Protein AF-X6MHU4-F1 (afdb_monomer)

Solvent-accessible surface area (backbone atoms only — not comparable to full-atom values): 17601 Å² total; per-residue (Å²): 136,90,80,85,88,80,90,79,91,76,90,78,82,86,78,85,75,77,80,82,76,76,73,85,71,79,72,79,49,71,67,59,54,54,46,48,32,40,42,33,63,70,51,32,53,54,47,48,58,49,27,54,75,69,74,47,41,54,48,58,54,48,47,54,47,46,52,54,42,46,53,52,51,51,51,61,55,47,81,73,45,89,81,82,80,74,89,67,70,82,78,68,81,48,64,26,92,82,63,82,78,44,71,66,70,67,35,86,89,51,56,75,65,57,34,52,45,52,50,36,54,42,34,54,34,89,87,27,97,43,48,57,94,62,56,69,69,61,42,51,56,50,53,55,50,42,53,36,59,77,67,65,45,86,86,70,50,70,67,62,53,46,58,50,45,54,56,50,50,54,44,40,49,54,56,52,50,56,54,42,61,58,46,67,74,33,77,92,55,44,70,74,63,50,61,56,47,58,51,50,54,54,48,51,55,50,50,54,50,50,51,50,54,50,52,50,51,53,54,50,51,53,53,50,51,54,54,51,62,67,65,65,63,68,90,67,79,82,64,98,80,70,83,68,69,68,62,59,65,52,52,57,54,51,52,54,52,51,52,58,51,51,54,51,54,51,52,50,54,51,52,54,52,51,54,55,51,53,60,54,63,76,62,63,76,78,79,79,82,127

Organism: Reticulomyxa filosa (NCBI:txid46433)

Secondary structure (DSSP, 8-state):
-----------------------------HHHHHHHHHH-HHHHHHHHHHHHHTT-HHHHHHHHHHHHHHHHHHHHHHTT-S-TT-S--SS-----TTPPPPTTTT-TTS-HHHHHHHHIIIIISTT-TT-----HHHHHHHHHHHHHHHTT-TT--HHHHHHHHHHHHHHHHHHHHHHHHHHHTSGGG-THHHHHHHHHHHHHHHHHHHHHHHHHHHHHHHHHHHHHHHHTS------TT-TTHHHHHHHHHHHHHHHHHHHHHHHHHHHHHHHHHHHHHTT-------

Structure (mmCIF, N/CA/C/O backbone):
data_AF-X6MHU4-F1
#
_entry.id   AF-X6MHU4-F1
#
loop_
_atom_site.group_PDB
_atom_site.id
_atom_site.type_symbol
_atom_site.label_atom_id
_atom_site.label_alt_id
_atom_site.label_comp_id
_atom_site.label_asym_id
_atom_site.label_entity_id
_atom_site.label_seq_id
_atom_site.pdbx_PDB_ins_code
_atom_site.Cartn_x
_atom_site.Cartn_y
_atom_site.Cartn_z
_atom_site.occupancy
_atom_site.B_iso_or_equiv
_atom_site.auth_seq_id
_atom_site.auth_comp_id
_atom_site.auth_asym_id
_atom_site.auth_atom_id
_atom_site.pdbx_PDB_model_num
ATOM 1 N N . ASN A 1 1 ? -20.056 72.591 15.897 1.00 45.72 1 ASN A N 1
ATOM 2 C CA . ASN A 1 1 ? -21.345 71.869 15.864 1.00 45.72 1 ASN A CA 1
ATOM 3 C C . ASN A 1 1 ? -21.072 70.414 16.191 1.00 45.72 1 ASN A C 1
ATOM 5 O O . ASN A 1 1 ? -20.709 69.671 15.298 1.00 45.72 1 ASN A O 1
ATOM 9 N N . SER A 1 2 ? -20.920 70.023 17.456 1.00 48.97 2 SER A N 1
ATOM 10 C CA . SER A 1 2 ? -21.909 70.049 18.554 1.00 48.97 2 SER A CA 1
ATOM 11 C C . SER A 1 2 ? -23.080 69.099 18.301 1.00 48.97 2 SER A C 1
ATOM 13 O O . SER A 1 2 ? -24.004 69.476 17.591 1.00 48.97 2 SER A O 1
ATOM 15 N N . ASN A 1 3 ? -22.996 67.890 18.868 1.00 47.97 3 ASN A N 1
ATOM 16 C CA . ASN A 1 3 ? -24.040 67.149 19.608 1.00 47.97 3 ASN A CA 1
ATOM 17 C C . ASN A 1 3 ? -23.553 65.694 19.751 1.00 47.97 3 ASN A C 1
ATOM 19 O O . ASN A 1 3 ? -23.357 65.037 18.738 1.00 47.97 3 ASN A O 1
ATOM 23 N N . LYS A 1 4 ? -23.091 65.189 20.906 1.00 59.91 4 LYS A N 1
ATOM 24 C CA . LYS A 1 4 ? -23.738 64.975 22.224 1.00 59.91 4 LYS A CA 1
ATOM 25 C C . LYS A 1 4 ? -25.035 64.156 22.160 1.00 59.91 4 LYS A C 1
ATOM 27 O O . LYS A 1 4 ? -25.918 64.507 21.385 1.00 59.91 4 LYS A O 1
ATOM 32 N N . ASN A 1 5 ? -25.097 63.182 23.084 1.00 49.22 5 ASN A N 1
ATOM 33 C CA . ASN A 1 5 ? -26.242 62.406 23.594 1.00 49.22 5 ASN A CA 1
ATOM 34 C C . ASN A 1 5 ? -26.539 61.074 22.866 1.00 49.22 5 ASN A C 1
ATOM 36 O O . ASN A 1 5 ? -26.517 61.026 21.647 1.00 49.22 5 ASN A O 1
ATOM 40 N N . ASP A 1 6 ? -26.836 59.943 23.516 1.00 58.22 6 ASP A N 1
ATOM 41 C CA . ASP A 1 6 ? -27.079 59.651 24.933 1.00 58.22 6 ASP A CA 1
ATOM 42 C C . ASP A 1 6 ? -26.912 58.148 25.225 1.00 58.22 6 ASP A C 1
ATOM 44 O O . ASP A 1 6 ? -27.162 57.283 24.384 1.00 58.22 6 ASP A O 1
ATOM 48 N N . ASP A 1 7 ? -26.537 57.893 26.476 1.00 62.47 7 ASP A N 1
ATOM 49 C CA . ASP A 1 7 ? -26.639 56.655 27.243 1.00 62.47 7 ASP A CA 1
ATOM 50 C C . ASP A 1 7 ? -27.951 55.877 27.049 1.00 62.47 7 ASP A C 1
ATOM 52 O O . ASP A 1 7 ? -29.036 56.461 27.080 1.00 62.47 7 ASP A O 1
ATOM 56 N N . LYS A 1 8 ? -27.856 54.535 27.025 1.00 59.06 8 LYS A N 1
ATOM 57 C CA . LYS A 1 8 ? -28.840 53.624 27.652 1.00 59.06 8 LYS A CA 1
ATOM 58 C C . LYS A 1 8 ? -28.325 52.183 27.768 1.00 59.06 8 LYS A C 1
ATOM 60 O O . LYS A 1 8 ? -28.637 51.288 26.990 1.00 59.06 8 LYS A O 1
ATOM 65 N N . ASN A 1 9 ? -27.525 51.995 28.811 1.00 56.47 9 ASN A N 1
ATOM 66 C CA . ASN A 1 9 ? -27.622 50.944 29.826 1.00 56.47 9 ASN A CA 1
ATOM 67 C C . ASN A 1 9 ? -28.717 49.864 29.591 1.00 56.47 9 ASN A C 1
ATOM 69 O O . ASN A 1 9 ? -29.899 50.102 29.853 1.00 56.47 9 ASN A O 1
ATOM 73 N N . LYS A 1 10 ? -28.326 48.651 29.167 1.00 57.31 10 LYS A N 1
ATOM 74 C CA . LYS A 1 10 ? -29.185 47.454 29.217 1.00 57.31 10 LYS A CA 1
ATOM 75 C C . LYS A 1 10 ? -28.445 46.301 29.901 1.00 57.31 10 LYS A C 1
ATOM 77 O O . LYS A 1 10 ? -27.574 45.649 29.334 1.00 57.31 10 LYS A O 1
ATOM 82 N N . LYS A 1 11 ? -28.830 46.117 31.161 1.00 57.75 11 LYS A N 1
ATOM 83 C CA . LYS A 1 11 ? -28.505 45.051 32.114 1.00 57.75 11 LYS A CA 1
ATOM 84 C C . LYS A 1 11 ? -28.582 43.669 31.435 1.00 57.75 11 LYS A C 1
ATOM 86 O O . LYS A 1 11 ? -29.673 43.221 31.096 1.00 57.75 11 LYS A O 1
ATOM 91 N N . LYS A 1 12 ? -27.432 43.021 31.216 1.00 56.31 12 LYS A N 1
ATOM 92 C CA . LYS A 1 12 ? -27.327 41.612 30.800 1.00 56.31 12 LYS A CA 1
ATOM 93 C C . LYS A 1 12 ? -27.208 40.764 32.066 1.00 56.31 12 LYS A C 1
ATOM 95 O O . LYS A 1 12 ? -26.226 40.882 32.793 1.00 56.31 12 LYS A O 1
ATOM 100 N N . SER A 1 13 ? -28.252 40.000 32.358 1.00 56.06 13 SER A N 1
ATOM 101 C CA . SER A 1 13 ? -28.288 39.002 33.421 1.00 56.06 13 SER A CA 1
ATOM 102 C C . SER A 1 13 ? -27.311 37.870 33.108 1.00 56.06 13 SER A C 1
ATOM 104 O O . SER A 1 13 ? -27.284 37.342 31.998 1.00 56.06 13 SER A O 1
ATOM 106 N N . ASN A 1 14 ? -26.485 37.568 34.106 1.00 53.50 14 ASN A N 1
ATOM 107 C CA . ASN A 1 14 ? -25.689 36.359 34.218 1.00 53.50 14 ASN A CA 1
ATOM 108 C C . ASN A 1 14 ? -26.632 35.195 34.524 1.00 53.50 14 ASN A C 1
ATOM 110 O O . ASN A 1 14 ? -27.074 35.099 35.660 1.00 53.50 14 ASN A O 1
ATOM 114 N N . ASP A 1 15 ? -26.863 34.325 33.549 1.00 53.12 15 ASP A N 1
ATOM 115 C CA . ASP A 1 15 ? -27.145 32.909 33.785 1.00 53.12 15 ASP A CA 1
ATOM 116 C C . ASP A 1 15 ? -26.094 32.150 32.972 1.00 53.12 15 ASP A C 1
ATOM 118 O O . ASP A 1 15 ? -26.242 31.884 31.780 1.00 53.12 15 ASP A O 1
ATOM 122 N N . LYS A 1 16 ? -24.927 31.966 33.600 1.00 51.09 16 LYS A N 1
ATOM 123 C CA . LYS A 1 16 ? -23.883 31.045 33.143 1.00 51.09 16 LYS A CA 1
ATOM 124 C C . LYS A 1 16 ? -24.256 29.689 33.720 1.00 51.09 16 LYS A C 1
ATOM 126 O O . LYS A 1 16 ? -23.749 29.310 34.772 1.00 51.09 16 LYS A O 1
ATOM 131 N N . ASP A 1 17 ? -25.216 29.061 33.060 1.00 55.88 17 ASP A N 1
ATOM 132 C CA . ASP A 1 17 ? -25.655 27.714 33.371 1.00 55.88 17 ASP A CA 1
ATOM 133 C C . ASP A 1 17 ? -24.594 26.722 32.877 1.00 55.88 17 ASP A C 1
ATOM 135 O O . ASP A 1 17 ? -24.153 26.766 31.728 1.00 55.88 17 ASP A O 1
ATOM 139 N N . GLU A 1 18 ? -24.102 25.960 33.846 1.00 53.41 18 GLU A N 1
ATOM 140 C CA . GLU A 1 18 ? -23.565 24.601 33.797 1.00 53.41 18 GLU A CA 1
ATOM 141 C C . GLU A 1 18 ? -22.967 24.098 32.471 1.00 53.41 18 GLU A C 1
ATOM 143 O O . GLU A 1 18 ? -23.633 23.558 31.596 1.00 53.41 18 GLU A O 1
ATOM 148 N N . SER A 1 19 ? -21.637 24.223 32.406 1.00 56.28 19 SER A N 1
ATOM 149 C CA . SER A 1 19 ? -20.694 23.171 31.993 1.00 56.28 19 SER A CA 1
ATOM 150 C C . SER A 1 19 ? -21.227 22.094 31.038 1.00 56.28 19 SER A C 1
ATOM 152 O O . SER A 1 19 ? -21.437 20.945 31.430 1.00 56.28 19 SER A O 1
ATOM 154 N N . GLU A 1 20 ? -21.300 22.440 29.755 1.00 54.66 20 GLU A N 1
ATOM 155 C CA . GLU A 1 20 ? -21.073 21.482 28.675 1.00 54.66 20 GLU A CA 1
ATOM 156 C C . GLU A 1 20 ? -19.631 20.965 28.809 1.00 54.66 20 GLU A C 1
ATOM 158 O O . GLU A 1 20 ? -18.680 21.520 28.259 1.00 54.66 20 GLU A O 1
ATOM 163 N N . GLU A 1 21 ? -19.443 19.910 29.606 1.00 58.44 21 GLU A N 1
ATOM 164 C CA . GLU A 1 21 ? -18.309 19.008 29.433 1.00 58.44 21 GLU A CA 1
ATOM 165 C C . GLU A 1 21 ? -18.484 18.331 28.068 1.00 58.44 21 GLU A C 1
ATOM 167 O O . GLU A 1 21 ? -18.992 17.211 27.964 1.00 58.44 21 GLU A O 1
ATOM 172 N N . GLU A 1 22 ? -18.094 19.041 27.006 1.00 57.19 22 GLU A N 1
ATOM 173 C CA . GLU A 1 22 ? -17.808 18.468 25.696 1.00 57.19 22 GLU A CA 1
ATOM 174 C C . GLU A 1 22 ? -16.737 17.397 25.911 1.00 57.19 22 GLU A C 1
ATOM 176 O O . GLU A 1 22 ? -15.533 17.644 25.969 1.00 57.19 22 GLU A O 1
ATOM 181 N N . ARG A 1 23 ? -17.200 16.167 26.139 1.00 58.91 23 ARG A N 1
ATOM 182 C CA . ARG A 1 23 ? -16.348 14.991 26.130 1.00 58.91 23 ARG A CA 1
ATOM 183 C C . ARG A 1 23 ? -15.779 14.909 24.727 1.00 58.91 23 ARG A C 1
ATOM 185 O O . ARG A 1 23 ? -16.511 14.580 23.795 1.00 58.91 23 ARG A O 1
ATOM 192 N N . ASP A 1 24 ? -14.480 15.155 24.613 1.00 55.91 24 ASP A N 1
ATOM 193 C CA . ASP A 1 24 ? -13.670 14.807 23.451 1.00 55.91 24 ASP A CA 1
ATOM 194 C C . ASP A 1 24 ? -13.733 13.284 23.235 1.00 55.91 24 ASP A C 1
ATOM 196 O O . ASP A 1 24 ? -12.843 12.518 23.618 1.00 55.91 24 ASP A O 1
ATOM 200 N N . ASN A 1 25 ? -14.843 12.815 22.668 1.00 63.50 25 ASN A N 1
ATOM 201 C CA . ASN A 1 25 ? -14.957 11.507 22.057 1.00 63.50 25 ASN A CA 1
ATOM 202 C C . ASN A 1 25 ? -14.216 11.613 20.731 1.00 63.50 25 ASN A C 1
ATOM 204 O O . ASN A 1 25 ? -14.799 11.921 19.690 1.00 63.50 25 ASN A O 1
ATOM 208 N N . GLU A 1 26 ? -12.902 11.410 20.807 1.00 73.50 26 GLU A N 1
ATOM 209 C CA . GLU A 1 26 ? -12.017 11.327 19.655 1.00 73.50 26 GLU A CA 1
ATOM 210 C C . GLU A 1 26 ? -12.577 10.265 18.700 1.00 73.50 26 GLU A C 1
ATOM 212 O O . GLU A 1 26 ? -12.499 9.055 18.930 1.00 73.50 26 GLU A O 1
ATOM 217 N N . THR A 1 27 ? -13.271 10.737 17.667 1.00 79.25 27 THR A N 1
ATOM 218 C CA . THR A 1 27 ? -13.942 9.876 16.703 1.00 79.25 27 THR A CA 1
ATOM 219 C C . THR A 1 27 ? -12.856 9.261 15.835 1.00 79.25 27 THR A C 1
ATOM 221 O O . THR A 1 27 ? -12.151 9.982 15.130 1.00 79.25 27 THR A O 1
ATOM 224 N N . ILE A 1 28 ? -12.695 7.936 15.914 1.00 82.06 28 ILE A N 1
ATOM 225 C CA . ILE A 1 28 ? -11.721 7.187 15.108 1.00 82.06 28 ILE A CA 1
ATOM 226 C C . ILE A 1 28 ? -11.935 7.550 13.638 1.00 82.06 28 ILE A C 1
ATOM 228 O O . ILE A 1 28 ? -13.059 7.453 13.132 1.00 82.06 28 ILE A O 1
ATOM 232 N N . SER A 1 29 ? -10.870 7.973 12.954 1.00 90.62 29 SER A N 1
ATOM 233 C CA . SER A 1 29 ? -10.985 8.369 11.555 1.00 90.62 29 SER A CA 1
ATOM 234 C C . SER A 1 29 ? -11.404 7.168 10.704 1.00 90.62 29 SER A C 1
ATOM 236 O O . SER A 1 29 ? -10.993 6.034 10.959 1.00 90.62 29 SER A O 1
ATOM 238 N N . GLY A 1 30 ? -12.195 7.394 9.652 1.00 90.31 30 GLY A N 1
ATOM 239 C CA . GLY A 1 30 ? -12.589 6.309 8.744 1.00 90.31 30 GLY A CA 1
ATOM 240 C C . GLY A 1 30 ? -11.386 5.581 8.127 1.00 90.31 30 GLY A C 1
ATOM 241 O O . GLY A 1 30 ? -11.467 4.394 7.836 1.00 90.31 30 GLY A O 1
ATOM 242 N N . VAL A 1 31 ? -10.243 6.265 7.982 1.00 91.19 31 VAL A N 1
ATOM 243 C CA . VAL A 1 31 ? -8.987 5.668 7.501 1.00 91.19 31 VAL A CA 1
ATOM 244 C C . VAL A 1 31 ? -8.425 4.667 8.506 1.00 91.19 31 VAL A C 1
ATOM 246 O O . VAL A 1 31 ? -8.017 3.579 8.107 1.00 91.19 31 VAL A O 1
ATOM 249 N N . ASP A 1 32 ? -8.426 5.005 9.795 1.00 89.94 32 ASP A N 1
ATOM 250 C CA . ASP A 1 32 ? -7.957 4.096 10.845 1.00 89.94 32 ASP A CA 1
ATOM 251 C C . ASP A 1 32 ? -8.867 2.877 10.945 1.00 89.94 32 ASP A C 1
ATOM 253 O O . ASP A 1 32 ? -8.387 1.750 11.071 1.00 89.94 32 ASP A O 1
ATOM 257 N N . LYS A 1 33 ? -10.181 3.092 10.802 1.00 91.38 33 LYS A N 1
ATOM 258 C CA . LYS A 1 33 ? -11.144 1.997 10.739 1.00 91.38 33 LYS A CA 1
ATOM 259 C C . LYS A 1 33 ? -10.878 1.053 9.568 1.00 91.38 33 LYS A C 1
ATOM 261 O O . LYS A 1 33 ? -10.799 -0.155 9.760 1.00 91.38 33 LYS A O 1
ATOM 266 N N . PHE A 1 34 ? -10.698 1.606 8.371 1.00 94.50 34 PHE A N 1
ATOM 267 C CA . PHE A 1 34 ? -10.398 0.821 7.179 1.00 94.50 34 PHE A CA 1
ATOM 268 C C . PHE A 1 34 ? -9.108 0.012 7.347 1.00 94.50 34 PHE A C 1
ATOM 270 O O . PHE A 1 34 ? -9.083 -1.183 7.076 1.00 94.50 34 PHE A O 1
ATOM 277 N N . ASN A 1 35 ? -8.045 0.640 7.857 1.00 93.00 35 ASN A N 1
ATOM 278 C CA . ASN A 1 35 ? -6.783 -0.048 8.115 1.00 93.00 35 ASN A CA 1
ATOM 279 C C . ASN A 1 35 ? -6.933 -1.177 9.134 1.00 93.00 35 ASN A C 1
ATOM 281 O O . ASN A 1 35 ? -6.293 -2.212 8.976 1.00 93.00 35 ASN A O 1
ATOM 285 N N . PHE A 1 36 ? -7.773 -1.002 10.154 1.00 91.00 36 PHE A N 1
ATOM 286 C CA . PHE A 1 36 ? -8.047 -2.072 11.100 1.00 91.00 36 PHE A CA 1
ATOM 287 C C . PHE A 1 36 ? -8.685 -3.285 10.414 1.00 91.00 36 PHE A C 1
ATOM 289 O O . PHE A 1 36 ? -8.239 -4.411 10.628 1.00 91.00 36 PHE A O 1
ATOM 296 N N . VAL A 1 37 ? -9.670 -3.055 9.541 1.00 93.62 37 VAL A N 1
ATOM 297 C CA . VAL A 1 37 ? -10.305 -4.133 8.769 1.00 93.62 37 VAL A CA 1
ATOM 298 C C . VAL A 1 37 ? -9.285 -4.913 7.953 1.00 93.62 37 VAL A C 1
ATOM 300 O O . VAL A 1 37 ? -9.368 -6.131 7.896 1.00 93.62 37 VAL A O 1
ATOM 303 N N . LEU A 1 38 ? -8.286 -4.248 7.367 1.00 95.62 38 LEU A N 1
ATOM 304 C CA . LEU A 1 38 ? -7.231 -4.937 6.618 1.00 95.62 38 LEU A CA 1
ATOM 305 C C . LEU A 1 38 ? -6.313 -5.798 7.510 1.00 95.62 38 LEU A C 1
ATOM 307 O O . LEU A 1 38 ? -5.770 -6.798 7.038 1.00 95.62 38 LEU A O 1
ATOM 311 N N . GLN A 1 39 ? -6.137 -5.431 8.782 1.00 94.25 39 GLN A N 1
ATOM 312 C CA . GLN A 1 39 ? -5.244 -6.109 9.735 1.00 94.25 39 GLN A CA 1
ATOM 313 C C . GLN A 1 39 ? -5.885 -7.303 10.450 1.00 94.25 39 GLN A C 1
ATOM 315 O O . GLN A 1 39 ? -5.165 -8.145 10.992 1.00 94.25 39 GLN A O 1
ATOM 320 N N . SER A 1 40 ? -7.214 -7.379 10.469 1.00 92.88 40 SER A N 1
ATOM 321 C CA . SER A 1 40 ? -7.978 -8.467 11.077 1.00 92.88 40 SER A CA 1
ATOM 322 C C . SER A 1 40 ? -8.418 -9.454 10.001 1.00 92.88 40 SER A C 1
ATOM 324 O O . SER A 1 40 ? -9.104 -9.073 9.060 1.00 92.88 40 SER A O 1
ATOM 326 N N . GLN A 1 41 ? -8.033 -10.727 10.125 1.00 93.69 41 GLN A N 1
ATOM 327 C CA . GLN A 1 41 ? -8.413 -11.745 9.141 1.00 93.69 41 GLN A CA 1
ATOM 328 C C . GLN A 1 41 ? -9.940 -11.884 9.036 1.00 93.69 41 GLN A C 1
ATOM 330 O O . GLN A 1 41 ? -10.476 -11.896 7.933 1.00 93.69 41 GLN A O 1
ATOM 335 N N . GLU A 1 42 ? -10.633 -11.949 10.175 1.00 91.88 42 GLU A N 1
ATOM 336 C CA . GLU A 1 42 ? -12.090 -12.105 10.223 1.00 91.88 42 GLU A CA 1
ATOM 337 C C . GLU A 1 42 ? -12.798 -10.903 9.582 1.00 91.88 42 GLU A C 1
ATOM 339 O O . GLU A 1 42 ? -13.619 -11.074 8.681 1.00 91.88 42 GLU A O 1
ATOM 344 N N . ASP A 1 43 ? -12.428 -9.677 9.968 1.00 92.31 43 ASP A N 1
ATOM 345 C CA . ASP A 1 43 ? -13.064 -8.474 9.419 1.00 92.31 43 ASP A CA 1
ATOM 346 C C . ASP A 1 43 ? -12.729 -8.284 7.936 1.00 92.31 43 ASP A C 1
ATOM 348 O O . ASP A 1 43 ? -13.587 -7.866 7.154 1.00 92.31 43 ASP A O 1
ATOM 352 N N . PHE A 1 44 ? -11.507 -8.632 7.525 1.00 95.31 44 PHE A N 1
ATOM 353 C CA . PHE A 1 44 ? -11.116 -8.617 6.123 1.00 95.31 44 PHE A CA 1
ATOM 354 C C . PHE A 1 44 ? -11.940 -9.610 5.295 1.00 95.31 44 PHE A C 1
ATOM 356 O O . PHE A 1 44 ? -12.409 -9.254 4.217 1.00 95.31 44 PHE A O 1
ATOM 363 N N . GLU A 1 45 ? -12.173 -10.831 5.784 1.00 93.88 45 GLU A N 1
ATOM 364 C CA . GLU A 1 45 ? -13.001 -11.839 5.105 1.00 93.88 45 GLU A CA 1
ATOM 365 C C . GLU A 1 45 ? -14.470 -11.394 4.985 1.00 93.88 45 GLU A C 1
ATOM 367 O O . GLU A 1 45 ? -15.106 -11.563 3.932 1.00 93.88 45 GLU A O 1
ATOM 372 N N . VAL A 1 46 ? -15.007 -10.750 6.026 1.00 93.44 46 VAL A N 1
ATOM 373 C CA . VAL A 1 46 ? -16.347 -10.146 5.994 1.00 93.44 46 VAL A CA 1
ATOM 374 C C . VAL A 1 46 ? -16.399 -8.991 4.986 1.00 93.44 46 VAL A C 1
ATOM 376 O O . VAL A 1 46 ? -17.356 -8.892 4.208 1.00 93.44 46 VAL A O 1
ATOM 379 N N . PHE A 1 47 ? -15.360 -8.153 4.930 1.00 95.94 47 PHE A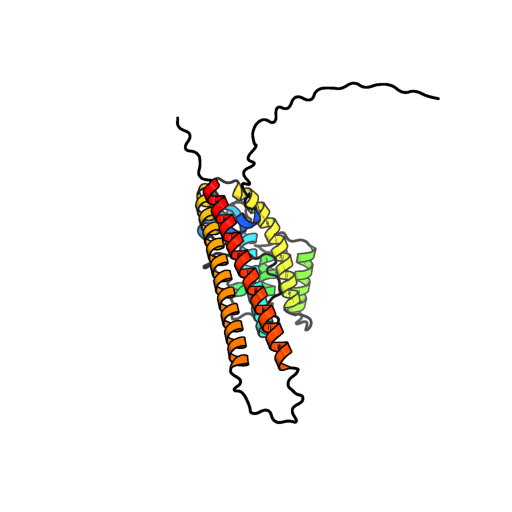 N 1
ATOM 380 C CA . PHE A 1 47 ? -15.251 -7.075 3.947 1.00 95.94 47 PHE A CA 1
ATOM 381 C C . PHE A 1 47 ? -15.112 -7.611 2.515 1.00 95.94 47 PHE A C 1
ATOM 383 O O . PHE A 1 47 ? -15.806 -7.140 1.617 1.00 95.94 47 PHE A O 1
ATOM 390 N N . MET A 1 48 ? -14.326 -8.662 2.287 1.00 97.00 48 MET A N 1
ATOM 391 C CA . MET A 1 48 ? -14.237 -9.342 0.989 1.00 97.00 48 MET A CA 1
ATOM 392 C C . MET A 1 48 ? -15.593 -9.904 0.548 1.00 97.00 48 MET A C 1
ATOM 394 O O . MET A 1 48 ? -15.982 -9.743 -0.609 1.00 97.00 48 MET A O 1
ATOM 398 N N . SER A 1 49 ? -16.362 -10.482 1.474 1.00 95.06 49 SER A N 1
ATOM 399 C CA . SER A 1 49 ? -17.734 -10.946 1.215 1.00 95.06 49 SER A CA 1
ATOM 400 C C . SER A 1 49 ? -18.694 -9.792 0.891 1.00 95.06 49 SER A C 1
ATOM 402 O O . SER A 1 49 ? -19.685 -9.962 0.177 1.00 95.06 49 SER A O 1
ATOM 404 N N . HIS A 1 50 ? -18.441 -8.595 1.424 1.00 95.69 50 HIS A N 1
ATOM 405 C CA . HIS A 1 50 ? -19.149 -7.379 1.031 1.00 95.69 50 HIS A CA 1
ATOM 406 C C . HIS A 1 50 ? -18.770 -6.941 -0.390 1.00 95.69 50 HIS A C 1
ATOM 408 O O . HIS A 1 50 ? -19.664 -6.809 -1.223 1.00 95.69 50 HIS A O 1
ATOM 414 N N . LEU A 1 51 ? -17.478 -6.832 -0.703 1.00 96.88 51 LEU A N 1
ATOM 415 C CA . LEU A 1 51 ? -17.000 -6.469 -2.043 1.00 96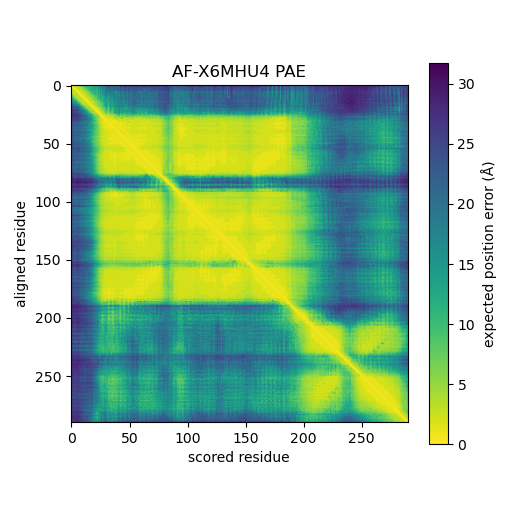.88 51 LEU A CA 1
ATOM 416 C C . LEU A 1 51 ? -17.469 -7.452 -3.123 1.00 96.88 51 LEU A C 1
ATOM 418 O O . LEU A 1 51 ? -17.818 -7.045 -4.225 1.00 96.88 51 LEU A O 1
ATOM 422 N N . GLN A 1 52 ? -17.546 -8.747 -2.812 1.00 96.69 52 GLN A N 1
ATOM 423 C CA . GLN A 1 52 ? -18.083 -9.746 -3.735 1.00 96.69 52 GLN A CA 1
ATOM 424 C C . GLN A 1 52 ? -19.551 -9.469 -4.099 1.00 96.69 52 GLN A C 1
ATOM 426 O O . GLN A 1 52 ? -19.930 -9.618 -5.259 1.00 96.69 52 GLN A O 1
ATOM 431 N N . ARG A 1 53 ? -20.378 -9.042 -3.133 1.00 96.88 53 ARG A N 1
ATOM 432 C CA . ARG A 1 53 ? -21.785 -8.669 -3.376 1.00 96.88 53 ARG A CA 1
ATOM 433 C C . ARG A 1 53 ? -21.914 -7.386 -4.194 1.00 96.88 53 ARG A C 1
ATOM 435 O O . ARG A 1 53 ? -22.892 -7.233 -4.919 1.00 96.88 53 ARG A O 1
ATOM 442 N N . GLU A 1 54 ? -20.938 -6.492 -4.080 1.00 96.88 54 GLU A N 1
ATOM 443 C CA . GLU A 1 54 ? -20.844 -5.270 -4.884 1.00 96.88 54 GLU A CA 1
ATOM 444 C C . GLU A 1 54 ? -20.146 -5.485 -6.236 1.00 96.88 54 GLU A C 1
ATOM 446 O O . GLU A 1 54 ? -20.019 -4.535 -7.004 1.00 96.88 54 GLU A O 1
ATOM 451 N N . PHE A 1 55 ? -19.717 -6.716 -6.546 1.00 96.38 55 PHE A N 1
ATOM 452 C CA . PHE A 1 55 ? -18.920 -7.034 -7.735 1.00 96.38 55 PHE A CA 1
ATOM 453 C C . PHE A 1 55 ? -17.660 -6.157 -7.857 1.00 96.38 55 PHE A C 1
ATOM 455 O O . PHE A 1 55 ? -17.331 -5.709 -8.949 1.00 96.38 55 PHE A O 1
ATOM 462 N N . SER A 1 56 ? -16.992 -5.890 -6.728 1.00 97.81 56 SER A N 1
ATOM 463 C CA . SER A 1 56 ? -15.844 -4.977 -6.627 1.00 97.81 56 SER A CA 1
ATOM 464 C C . SER A 1 56 ? -14.612 -5.596 -5.945 1.00 97.81 56 SER A C 1
ATOM 466 O O . SER A 1 56 ? -13.684 -4.887 -5.533 1.00 97.81 56 SER A O 1
ATOM 468 N N . MET A 1 57 ? -14.581 -6.928 -5.802 1.00 97.81 57 MET A N 1
ATOM 469 C CA . MET A 1 57 ? -13.507 -7.665 -5.114 1.00 97.81 57 MET A CA 1
ATOM 470 C C . MET A 1 57 ? -12.142 -7.549 -5.804 1.00 97.81 57 MET A C 1
ATOM 472 O O . MET A 1 57 ? -11.105 -7.651 -5.147 1.00 97.81 57 MET A O 1
ATOM 476 N N . GLU A 1 58 ? -12.124 -7.297 -7.112 1.00 98.31 58 GLU A N 1
ATOM 477 C CA . GLU A 1 58 ? -10.917 -7.063 -7.901 1.00 98.31 58 GLU A CA 1
ATOM 478 C C . GLU A 1 58 ? -10.089 -5.896 -7.361 1.00 98.31 58 GLU A C 1
ATOM 480 O O . GLU A 1 58 ? -8.863 -5.952 -7.412 1.00 98.31 58 GLU A O 1
ATOM 485 N N . ASN A 1 59 ? -10.729 -4.889 -6.756 1.00 98.38 59 ASN A N 1
ATOM 486 C CA . ASN A 1 59 ? -10.032 -3.759 -6.147 1.00 98.38 59 ASN A CA 1
ATOM 487 C C . ASN A 1 59 ? -9.199 -4.199 -4.934 1.00 98.38 59 ASN A C 1
ATOM 489 O O . ASN A 1 59 ? -8.055 -3.775 -4.787 1.00 98.38 59 ASN A O 1
ATOM 493 N N . ALA A 1 60 ? -9.737 -5.075 -4.081 1.00 98.00 60 ALA A N 1
ATOM 494 C CA . ALA A 1 60 ? -9.012 -5.578 -2.914 1.00 98.00 60 ALA A CA 1
ATOM 495 C C . ALA A 1 60 ? -7.912 -6.570 -3.307 1.00 98.00 60 ALA A C 1
ATOM 497 O O . ALA A 1 60 ? -6.807 -6.500 -2.770 1.00 98.00 60 ALA A O 1
ATOM 498 N N . LEU A 1 61 ? -8.175 -7.444 -4.284 1.00 98.31 61 LEU A N 1
ATOM 499 C CA . LEU A 1 61 ? -7.156 -8.346 -4.824 1.00 98.31 61 LEU A CA 1
ATOM 500 C C . LEU A 1 61 ? -5.997 -7.563 -5.450 1.00 98.31 61 LEU A C 1
ATOM 502 O O . LEU A 1 61 ? -4.836 -7.823 -5.137 1.00 98.31 61 LEU A O 1
ATOM 506 N N . ALA A 1 62 ? -6.303 -6.551 -6.265 1.00 98.44 62 ALA A N 1
ATOM 507 C CA . ALA A 1 62 ? -5.291 -5.680 -6.838 1.00 98.44 62 ALA A CA 1
ATOM 508 C C . ALA A 1 62 ? -4.509 -4.921 -5.763 1.00 98.44 62 ALA A C 1
ATOM 510 O O . ALA A 1 62 ? -3.295 -4.808 -5.886 1.00 98.44 62 ALA A O 1
ATOM 511 N N . LEU A 1 63 ? -5.163 -4.437 -4.698 1.00 97.88 63 LEU A N 1
ATOM 512 C CA . LEU A 1 63 ? -4.475 -3.783 -3.582 1.00 97.88 63 LEU A CA 1
ATOM 513 C C . LEU A 1 63 ? -3.394 -4.694 -2.985 1.00 97.88 63 LEU A C 1
ATOM 515 O O . LEU A 1 63 ? -2.248 -4.272 -2.850 1.00 97.88 63 LEU A O 1
ATOM 519 N N . ILE A 1 64 ? -3.754 -5.941 -2.664 1.00 97.69 64 ILE A N 1
ATOM 520 C CA . ILE A 1 64 ? -2.834 -6.922 -2.075 1.00 97.69 64 ILE A CA 1
ATOM 521 C C . ILE A 1 64 ? -1.655 -7.178 -3.014 1.00 97.69 64 ILE A C 1
ATOM 523 O O . ILE A 1 64 ? -0.501 -7.084 -2.598 1.00 97.69 64 ILE A O 1
ATOM 527 N N . GLU A 1 65 ? -1.929 -7.490 -4.282 1.00 98.56 65 GLU A N 1
ATOM 528 C CA . GLU A 1 65 ? -0.880 -7.834 -5.246 1.00 98.56 65 GLU A CA 1
ATOM 529 C C . GLU A 1 65 ? 0.042 -6.643 -5.544 1.00 98.56 65 GLU A C 1
ATOM 531 O O . GLU A 1 65 ? 1.256 -6.815 -5.633 1.00 98.56 65 GLU A O 1
ATOM 536 N N . MET A 1 66 ? -0.505 -5.428 -5.627 1.00 97.81 66 MET A N 1
ATOM 537 C CA . MET A 1 66 ? 0.272 -4.206 -5.849 1.00 97.81 66 MET A CA 1
ATOM 538 C C . MET A 1 66 ? 1.148 -3.856 -4.641 1.00 97.81 66 MET A C 1
ATOM 540 O O . MET A 1 66 ? 2.305 -3.497 -4.836 1.00 97.81 66 MET A O 1
ATOM 544 N N . CYS A 1 67 ? 0.654 -4.019 -3.407 1.00 96.31 67 CYS A N 1
ATOM 545 C CA . CYS A 1 67 ? 1.476 -3.852 -2.202 1.00 96.31 67 CYS A CA 1
ATOM 546 C C . CYS A 1 67 ? 2.602 -4.894 -2.131 1.00 96.31 67 CYS A C 1
ATOM 548 O O . CYS A 1 67 ? 3.745 -4.546 -1.857 1.00 96.31 67 CYS A O 1
ATOM 550 N N . GLN A 1 68 ? 2.313 -6.161 -2.445 1.00 96.62 68 GLN A N 1
ATOM 551 C CA . GLN A 1 68 ? 3.348 -7.200 -2.496 1.00 96.62 68 GLN A CA 1
ATOM 552 C C . GLN A 1 68 ? 4.410 -6.900 -3.570 1.00 96.62 68 GLN A C 1
ATOM 554 O O . GLN A 1 68 ? 5.590 -7.177 -3.359 1.00 96.62 68 GLN A O 1
ATOM 559 N N . MET A 1 69 ? 4.008 -6.337 -4.716 1.00 97.44 69 MET A N 1
ATOM 560 C CA . MET A 1 69 ? 4.932 -5.942 -5.784 1.00 97.44 69 MET A CA 1
ATOM 561 C C . MET A 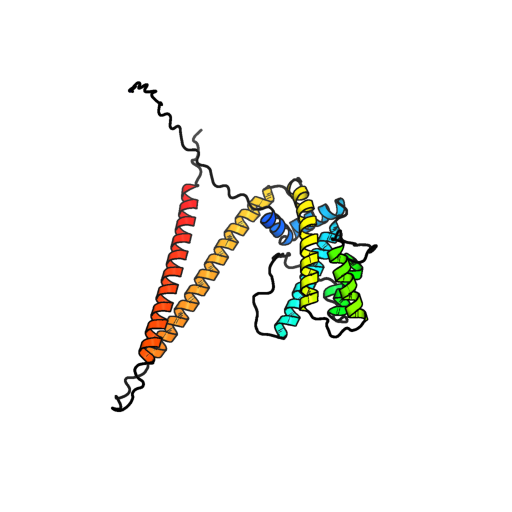1 69 ? 5.781 -4.722 -5.399 1.00 97.44 69 MET A C 1
ATOM 563 O O . MET A 1 69 ? 6.979 -4.698 -5.675 1.00 97.44 69 MET A O 1
ATOM 567 N N . GLU A 1 70 ? 5.182 -3.729 -4.737 1.00 95.12 70 GLU A N 1
ATOM 568 C CA . GLU A 1 70 ? 5.884 -2.579 -4.156 1.00 95.12 70 GLU A CA 1
ATOM 569 C C . GLU A 1 70 ? 6.961 -3.034 -3.162 1.00 95.12 70 GLU A C 1
ATOM 571 O O . GLU A 1 70 ? 8.123 -2.654 -3.315 1.00 95.12 70 GLU A O 1
ATOM 576 N N . ASP A 1 71 ? 6.618 -3.920 -2.222 1.00 93.06 71 ASP A N 1
ATOM 577 C CA . ASP A 1 71 ? 7.569 -4.489 -1.258 1.00 93.06 71 ASP A CA 1
ATOM 578 C C . ASP A 1 71 ? 8.728 -5.223 -1.952 1.00 93.06 71 ASP A C 1
ATOM 580 O O . ASP A 1 71 ? 9.891 -5.083 -1.556 1.00 93.06 71 ASP A O 1
ATOM 584 N N . LEU A 1 72 ? 8.430 -5.992 -3.009 1.00 94.94 72 LEU A N 1
ATOM 585 C CA . LEU A 1 72 ? 9.439 -6.704 -3.795 1.00 94.94 72 LEU A CA 1
ATOM 586 C C . LEU A 1 72 ? 10.406 -5.732 -4.490 1.00 94.94 72 LEU A C 1
ATOM 588 O O . LEU A 1 72 ? 11.619 -5.927 -4.425 1.00 94.94 72 LEU A O 1
ATOM 592 N N . ILE A 1 73 ? 9.885 -4.675 -5.118 1.00 93.81 73 ILE A N 1
ATOM 593 C CA . ILE A 1 73 ? 10.697 -3.654 -5.797 1.00 93.81 73 ILE A CA 1
ATOM 594 C C . ILE A 1 73 ? 11.556 -2.884 -4.794 1.00 93.81 73 ILE A C 1
ATOM 596 O O . ILE A 1 73 ? 12.741 -2.668 -5.046 1.00 93.81 73 ILE A O 1
ATOM 600 N N . ILE A 1 74 ? 10.986 -2.488 -3.653 1.00 89.94 74 ILE A N 1
ATOM 601 C CA . ILE A 1 74 ? 11.722 -1.792 -2.593 1.00 89.94 74 ILE A CA 1
ATOM 602 C C . ILE A 1 74 ? 12.878 -2.664 -2.104 1.00 89.94 74 ILE A C 1
ATOM 604 O O . ILE A 1 74 ? 14.000 -2.174 -1.995 1.00 89.94 74 ILE A O 1
ATOM 608 N N . LYS A 1 75 ? 12.636 -3.958 -1.865 1.00 90.19 75 LYS A N 1
ATOM 609 C CA . LYS A 1 75 ? 13.681 -4.898 -1.452 1.00 90.19 75 LYS A CA 1
ATOM 610 C C . LYS A 1 75 ? 14.831 -4.954 -2.467 1.00 90.19 75 LYS A C 1
ATOM 612 O O . LYS A 1 75 ? 15.982 -4.798 -2.069 1.00 90.19 75 LYS A O 1
ATOM 617 N N . GLU A 1 76 ? 14.519 -5.086 -3.755 1.00 90.69 76 GLU A N 1
ATOM 618 C CA . GLU A 1 76 ? 15.523 -5.119 -4.830 1.00 90.69 76 GLU A CA 1
ATOM 619 C C . GLU A 1 76 ? 16.324 -3.805 -4.920 1.00 90.69 76 GLU A C 1
ATOM 621 O O . GLU A 1 76 ? 17.540 -3.804 -5.105 1.00 90.69 76 GLU A O 1
ATOM 626 N N . MET A 1 77 ? 15.661 -2.658 -4.738 1.00 87.50 77 MET A N 1
ATOM 627 C CA . MET A 1 77 ? 16.325 -1.349 -4.718 1.00 87.50 77 MET A CA 1
ATOM 628 C C . MET A 1 77 ? 17.225 -1.155 -3.487 1.00 87.50 77 MET A C 1
ATOM 630 O O . MET A 1 77 ? 18.253 -0.480 -3.575 1.00 87.50 77 MET A O 1
ATOM 634 N N . MET A 1 78 ? 16.840 -1.709 -2.334 1.00 80.44 78 MET A N 1
ATOM 635 C CA . MET A 1 78 ? 17.567 -1.568 -1.068 1.00 80.44 78 MET A CA 1
ATOM 636 C C . MET A 1 78 ? 18.828 -2.425 -1.005 1.00 80.44 78 MET A C 1
ATOM 638 O O . MET A 1 78 ? 19.816 -1.991 -0.414 1.00 80.44 78 MET A O 1
ATOM 642 N N . ASP A 1 79 ? 18.841 -3.588 -1.656 1.00 72.25 79 ASP A N 1
ATOM 643 C CA . ASP A 1 79 ? 20.068 -4.379 -1.804 1.00 72.25 79 ASP A CA 1
ATOM 644 C C . ASP A 1 79 ? 21.131 -3.630 -2.644 1.00 72.25 79 ASP A C 1
ATOM 646 O O . ASP A 1 79 ? 22.321 -3.942 -2.573 1.00 72.25 79 ASP A O 1
ATOM 650 N N . ALA A 1 80 ? 20.730 -2.571 -3.366 1.00 60.06 80 ALA A N 1
ATOM 651 C CA . ALA A 1 80 ? 21.607 -1.743 -4.189 1.00 60.06 80 ALA A CA 1
ATOM 652 C C . ALA A 1 80 ? 22.117 -0.440 -3.525 1.00 60.06 80 ALA A C 1
ATOM 654 O O . ALA A 1 80 ? 23.090 0.129 -4.026 1.00 60.06 80 ALA A O 1
ATOM 655 N N . SER A 1 81 ? 21.527 0.065 -2.424 1.00 58.94 81 SER A N 1
ATOM 656 C CA . SER A 1 81 ? 22.048 1.266 -1.727 1.00 58.94 81 SER A CA 1
ATOM 657 C C . SER A 1 81 ? 21.558 1.450 -0.274 1.00 58.94 81 SER A C 1
ATOM 659 O O . SER A 1 81 ? 20.440 1.089 0.077 1.00 58.94 81 SER A O 1
ATOM 661 N N . ASP A 1 82 ? 22.390 2.071 0.577 1.00 58.31 82 ASP A N 1
ATOM 662 C CA . ASP A 1 82 ? 22.181 2.225 2.037 1.00 58.31 82 ASP A CA 1
ATOM 663 C C . ASP A 1 82 ? 21.220 3.385 2.431 1.00 58.31 82 ASP A C 1
ATOM 665 O O . ASP A 1 82 ? 21.047 3.704 3.610 1.00 58.31 82 ASP A O 1
ATOM 669 N N . GLU A 1 83 ? 20.548 4.035 1.468 1.00 55.88 83 GLU A N 1
ATOM 670 C CA . GLU A 1 83 ? 19.576 5.122 1.714 1.00 55.88 83 GLU A CA 1
ATOM 671 C C . GLU A 1 83 ? 18.183 4.571 2.086 1.00 55.88 83 GLU A C 1
ATOM 673 O O . GLU A 1 83 ? 17.183 4.710 1.386 1.00 55.88 83 GLU A O 1
ATOM 678 N N . ARG A 1 84 ? 18.131 3.922 3.251 1.00 51.97 84 ARG A N 1
ATOM 679 C CA . ARG A 1 84 ? 17.077 3.004 3.713 1.00 51.97 84 ARG A CA 1
ATOM 680 C C . ARG A 1 84 ? 15.647 3.529 3.958 1.00 51.97 84 ARG A C 1
ATOM 682 O O . ARG A 1 84 ? 14.822 2.711 4.345 1.00 51.97 84 ARG A O 1
ATOM 689 N N . ILE A 1 85 ? 15.316 4.827 3.904 1.00 51.41 85 ILE A N 1
ATOM 690 C CA . ILE A 1 85 ? 14.199 5.304 4.774 1.00 51.41 85 ILE A CA 1
ATOM 691 C C . ILE A 1 85 ? 13.114 6.178 4.118 1.00 51.41 85 ILE A C 1
ATOM 693 O O . ILE A 1 85 ? 12.079 6.393 4.743 1.00 51.41 85 ILE A O 1
ATOM 697 N N . GLN A 1 86 ? 13.253 6.658 2.879 1.00 56.53 86 GLN A N 1
ATOM 698 C CA . GLN A 1 86 ? 12.298 7.666 2.368 1.00 56.53 86 GLN A CA 1
ATOM 699 C C . GLN A 1 86 ? 11.374 7.242 1.231 1.00 56.53 86 GLN A C 1
ATOM 701 O O . GLN A 1 86 ? 10.463 8.008 0.913 1.00 56.53 86 GLN A O 1
ATOM 706 N N . PHE A 1 87 ? 11.520 6.041 0.668 1.00 55.25 87 PHE A N 1
ATOM 707 C CA . PHE A 1 87 ? 10.525 5.539 -0.280 1.00 55.25 87 PHE A CA 1
ATOM 708 C C . PHE A 1 87 ? 9.254 5.090 0.462 1.00 55.25 87 PHE A C 1
ATOM 710 O O . PHE A 1 87 ? 9.085 3.950 0.871 1.00 55.25 87 PHE A O 1
ATOM 717 N N . SER A 1 88 ? 8.427 6.103 0.734 1.00 54.41 88 SER A N 1
ATOM 718 C CA . SER A 1 88 ? 6.968 6.117 0.672 1.00 54.41 88 SER A CA 1
ATOM 719 C C . SER A 1 88 ? 6.219 4.942 1.314 1.00 54.41 88 SER A C 1
ATOM 721 O O . SER A 1 88 ? 5.584 4.133 0.656 1.00 54.41 88 SER A O 1
ATOM 723 N N . LYS A 1 89 ? 6.078 4.987 2.644 1.00 63.09 89 LYS A N 1
ATOM 724 C CA . LYS A 1 89 ? 4.897 4.428 3.334 1.00 63.09 89 LYS A CA 1
ATOM 725 C C . LYS A 1 89 ? 3.656 5.311 3.128 1.00 63.09 89 LYS A C 1
ATOM 727 O O . LYS A 1 89 ? 2.901 5.532 4.074 1.00 63.09 89 LYS A O 1
ATOM 732 N N . LYS A 1 90 ? 3.449 5.895 1.940 1.00 75.25 90 LYS A N 1
ATOM 733 C CA . LYS A 1 90 ? 2.405 6.917 1.732 1.00 75.25 90 LYS A CA 1
ATOM 734 C C . LYS A 1 90 ? 1.019 6.410 2.115 1.00 75.25 90 LYS A C 1
ATOM 736 O O . LYS A 1 90 ? 0.213 7.176 2.641 1.00 75.25 90 LYS A O 1
ATOM 741 N N . TYR A 1 91 ? 0.759 5.127 1.881 1.00 73.88 91 TYR A N 1
ATOM 742 C CA . TYR A 1 91 ? -0.527 4.525 2.205 1.00 73.88 91 TYR A CA 1
ATOM 743 C C . TYR A 1 91 ? -0.515 3.620 3.440 1.00 73.88 91 TYR A C 1
ATOM 745 O O . TYR A 1 91 ? -1.584 3.446 4.018 1.00 73.88 91 TYR A O 1
ATOM 753 N N . ASN A 1 92 ? 0.661 3.139 3.877 1.00 83.56 92 ASN A N 1
ATOM 754 C CA . ASN A 1 92 ? 0.879 2.287 5.060 1.00 83.56 92 ASN A CA 1
ATOM 755 C C . ASN A 1 92 ? -0.220 1.224 5.249 1.00 83.56 92 ASN A C 1
ATOM 757 O O . ASN A 1 92 ? -0.738 1.054 6.354 1.00 83.56 92 ASN A O 1
ATOM 761 N N . PHE A 1 93 ? -0.596 0.544 4.162 1.00 91.12 93 PHE A N 1
ATOM 762 C CA . PHE A 1 93 ? -1.507 -0.589 4.248 1.00 91.12 93 PHE A CA 1
ATOM 763 C C . PHE A 1 93 ? -0.827 -1.694 5.048 1.00 91.12 93 PHE A C 1
ATOM 765 O O . PHE A 1 93 ? 0.327 -2.038 4.798 1.00 91.12 93 PHE A O 1
ATOM 772 N N . GLN A 1 94 ? -1.537 -2.220 6.035 1.00 91.25 94 GLN A N 1
ATOM 773 C CA . GLN A 1 94 ? -1.078 -3.339 6.840 1.00 91.25 94 GLN A CA 1
ATOM 774 C C . GLN A 1 94 ? -2.144 -4.411 6.734 1.00 91.25 94 GLN A C 1
ATOM 776 O O . GLN A 1 94 ? -3.286 -4.190 7.126 1.00 91.25 94 GLN A O 1
ATOM 781 N N . PHE A 1 95 ? -1.769 -5.538 6.147 1.00 95.50 95 PHE A N 1
ATOM 782 C CA . PHE A 1 95 ? -2.634 -6.701 6.062 1.00 95.50 95 PHE A CA 1
ATOM 783 C C . PHE A 1 95 ? -2.411 -7.602 7.274 1.00 95.50 95 PHE A C 1
ATOM 785 O O . PHE A 1 95 ? -1.353 -7.555 7.911 1.00 95.50 95 PHE A O 1
ATOM 792 N N . TYR A 1 96 ? -3.394 -8.442 7.580 1.00 95.06 96 TYR A N 1
ATOM 793 C CA . TYR A 1 96 ? -3.215 -9.515 8.549 1.00 95.06 96 TYR A CA 1
ATOM 794 C C . TYR A 1 96 ? -2.049 -10.435 8.139 1.00 95.06 96 TYR A C 1
ATOM 796 O O . TYR A 1 96 ? -1.704 -10.575 6.963 1.00 95.06 96 TYR A O 1
ATOM 804 N N . LYS A 1 97 ? -1.416 -11.061 9.137 1.00 94.06 97 LYS A N 1
ATOM 805 C CA . LYS A 1 97 ? -0.124 -11.756 8.992 1.00 94.06 97 LYS A CA 1
ATOM 806 C C . LYS A 1 97 ? -0.122 -12.867 7.935 1.00 94.06 97 LYS A C 1
ATOM 808 O O . LYS A 1 97 ? 0.888 -13.058 7.263 1.00 94.06 97 LYS A O 1
ATOM 813 N N . ASP A 1 98 ? -1.235 -13.579 7.804 1.00 96.38 98 ASP A N 1
ATOM 814 C CA . ASP A 1 98 ? -1.361 -14.773 6.966 1.00 96.38 98 ASP A CA 1
ATOM 815 C C . ASP A 1 98 ? -2.067 -14.483 5.629 1.00 96.38 98 ASP A C 1
ATOM 817 O O . ASP A 1 98 ? -2.673 -15.371 5.026 1.00 96.38 98 ASP A O 1
ATOM 821 N N . ILE A 1 99 ? -2.002 -13.232 5.154 1.00 97.06 99 ILE A N 1
ATOM 822 C CA . ILE A 1 99 ? -2.514 -12.860 3.833 1.00 97.06 99 ILE A CA 1
ATOM 823 C C . ILE A 1 99 ? -1.848 -13.727 2.742 1.00 97.06 99 ILE A C 1
ATOM 825 O O . ILE A 1 99 ? -0.617 -13.855 2.720 1.00 97.06 99 ILE A O 1
ATOM 829 N N . PRO A 1 100 ? -2.619 -14.336 1.819 1.00 97.31 100 PRO A N 1
ATOM 830 C CA . PRO A 1 100 ? -2.048 -15.172 0.775 1.00 97.31 100 PRO A CA 1
ATOM 831 C C . PRO A 1 100 ? -1.049 -14.415 -0.102 1.00 97.31 100 PRO A C 1
ATOM 833 O O . PRO A 1 100 ? -1.275 -13.282 -0.539 1.00 97.31 100 PRO A O 1
ATOM 836 N N . LYS A 1 101 ? 0.064 -15.082 -0.402 1.00 97.75 101 LYS A N 1
ATOM 837 C CA . LYS A 1 101 ? 1.038 -14.598 -1.376 1.00 97.75 101 LYS A CA 1
ATOM 838 C C . LYS A 1 101 ? 0.471 -14.733 -2.784 1.00 97.75 101 LYS A C 1
ATOM 840 O O . LYS A 1 101 ? -0.012 -15.798 -3.162 1.00 97.75 101 LYS A O 1
ATOM 845 N N . SER A 1 102 ? 0.566 -13.661 -3.562 1.00 97.94 102 SER A N 1
ATOM 846 C CA . SER A 1 102 ? 0.206 -13.664 -4.974 1.00 97.94 102 SER A CA 1
ATOM 847 C C . SER A 1 102 ? 1.086 -14.631 -5.747 1.00 97.94 102 SER A C 1
ATOM 849 O O . SER A 1 102 ? 2.310 -14.502 -5.728 1.00 97.94 102 SER A O 1
ATOM 851 N N . SER A 1 103 ? 0.470 -15.552 -6.484 1.00 97.94 103 SER A N 1
ATOM 852 C CA . SER A 1 103 ? 1.204 -16.430 -7.393 1.00 97.94 103 SER A CA 1
ATOM 853 C C . SER A 1 103 ? 1.897 -15.656 -8.514 1.00 97.94 103 SER A C 1
ATOM 855 O O . SER A 1 103 ? 2.887 -16.145 -9.027 1.00 97.94 103 SER A O 1
ATOM 857 N N . LEU A 1 104 ? 1.408 -14.463 -8.883 1.00 97.50 104 LEU A N 1
ATOM 858 C CA . LEU A 1 104 ? 2.063 -13.618 -9.887 1.00 97.50 104 LEU A CA 1
ATOM 859 C C . LEU A 1 104 ? 3.328 -12.970 -9.322 1.00 97.50 104 LEU A C 1
ATOM 861 O O . LEU A 1 104 ? 4.392 -13.054 -9.920 1.00 97.50 104 LEU A O 1
ATOM 865 N N . VAL A 1 105 ? 3.234 -12.341 -8.149 1.00 98.06 105 VAL A N 1
ATOM 866 C CA . VAL A 1 105 ? 4.359 -11.584 -7.570 1.00 98.06 105 VAL A CA 1
ATOM 867 C C . VAL A 1 105 ? 5.452 -12.514 -7.030 1.00 98.06 105 VAL A C 1
ATOM 869 O O . VAL A 1 105 ? 6.643 -12.209 -7.125 1.00 98.06 105 VAL A O 1
ATOM 872 N N . TRP A 1 106 ? 5.061 -13.661 -6.476 1.00 97.44 106 TRP A N 1
ATOM 873 C CA . TRP A 1 106 ? 5.974 -14.611 -5.836 1.00 97.44 106 TRP A CA 1
ATOM 874 C C . TRP A 1 106 ? 6.417 -15.760 -6.747 1.00 97.44 106 TRP A C 1
ATOM 876 O O . TRP A 1 106 ? 7.042 -16.696 -6.256 1.00 97.44 106 TRP A O 1
ATOM 886 N N . ASP A 1 107 ? 6.143 -15.693 -8.052 1.00 98.00 107 ASP A N 1
ATOM 887 C CA . ASP A 1 107 ? 6.724 -16.634 -9.011 1.00 98.00 107 ASP A CA 1
ATOM 888 C C . ASP A 1 107 ? 8.245 -16.420 -9.097 1.00 98.00 107 ASP A C 1
ATOM 890 O O . ASP A 1 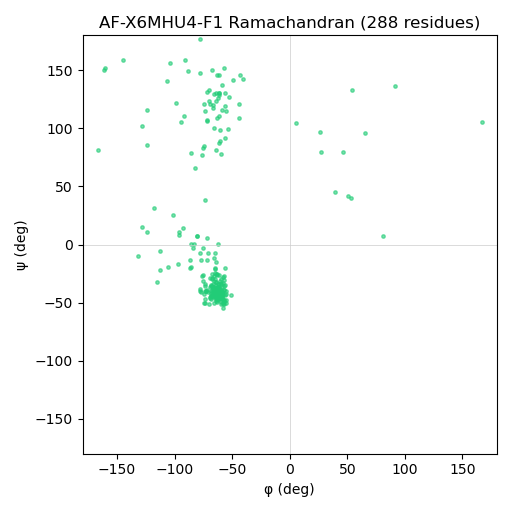107 ? 8.716 -15.338 -9.455 1.00 98.00 107 ASP A O 1
ATOM 894 N N . GLU A 1 108 ? 9.027 -17.433 -8.726 1.00 97.50 108 GLU A N 1
ATOM 895 C CA . GLU A 1 108 ? 10.495 -17.395 -8.775 1.00 97.50 108 GLU A CA 1
ATOM 896 C C . GLU A 1 108 ? 11.039 -17.575 -10.200 1.00 97.50 108 GLU A C 1
ATOM 898 O O . GLU A 1 108 ? 12.218 -17.323 -10.445 1.00 97.50 108 GLU A O 1
ATOM 903 N N . THR A 1 109 ? 10.196 -18.002 -11.146 1.00 97.69 109 THR A N 1
ATOM 904 C CA . THR A 1 109 ? 10.580 -18.215 -12.548 1.00 97.69 109 THR A CA 1
ATOM 905 C C . THR A 1 109 ? 10.482 -16.952 -13.404 1.00 97.69 109 THR A C 1
ATOM 907 O O . THR A 1 109 ? 11.038 -16.921 -14.501 1.00 97.69 109 THR A O 1
ATOM 910 N N . CYS A 1 110 ? 9.821 -15.912 -12.892 1.00 97.38 110 CYS A N 1
ATOM 911 C CA . CYS A 1 110 ? 9.621 -14.627 -13.556 1.00 97.38 110 CYS A CA 1
ATOM 912 C C . CYS A 1 110 ? 10.500 -13.538 -12.936 1.00 97.38 110 CYS A C 1
ATOM 914 O O . CYS A 1 110 ? 10.620 -13.444 -11.707 1.00 97.38 110 CYS A O 1
ATOM 916 N N . ASP A 1 111 ? 11.058 -12.663 -13.773 1.00 96.50 111 ASP A N 1
ATOM 917 C CA . ASP A 1 111 ? 11.738 -11.467 -13.281 1.00 96.50 111 ASP A CA 1
ATOM 918 C C . ASP A 1 111 ? 10.735 -10.365 -12.868 1.00 96.50 111 ASP A C 1
ATOM 920 O O . ASP A 1 111 ? 9.514 -10.522 -12.950 1.00 96.50 111 ASP A O 1
ATOM 924 N N . ILE A 1 112 ? 11.233 -9.239 -12.346 1.00 96.62 112 ILE A N 1
ATOM 925 C CA . ILE A 1 112 ? 10.379 -8.116 -11.918 1.00 96.62 112 ILE A CA 1
ATOM 926 C C . ILE A 1 112 ? 9.543 -7.560 -13.081 1.00 96.62 112 ILE A C 1
ATOM 928 O O . ILE A 1 112 ? 8.413 -7.120 -12.869 1.00 96.62 112 ILE A O 1
ATOM 932 N N . TRP A 1 113 ? 10.074 -7.564 -14.299 1.00 97.12 113 TRP A N 1
ATOM 933 C CA . TRP A 1 113 ? 9.418 -6.981 -15.463 1.00 97.12 113 TRP A CA 1
ATOM 934 C C . TRP A 1 113 ? 8.307 -7.885 -15.985 1.00 97.12 113 TRP A C 1
ATOM 936 O O . TRP A 1 113 ? 7.213 -7.387 -16.256 1.00 97.12 113 TRP A O 1
ATOM 946 N N . ASP A 1 114 ? 8.540 -9.197 -16.009 1.00 97.06 114 ASP A N 1
ATOM 947 C CA . ASP A 1 114 ? 7.517 -10.205 -16.298 1.00 97.06 114 ASP A CA 1
ATOM 948 C C . ASP A 1 114 ? 6.323 -10.061 -15.337 1.00 97.06 114 ASP A C 1
ATOM 950 O O . ASP A 1 114 ? 5.159 -10.078 -15.744 1.00 97.06 114 ASP A O 1
ATOM 954 N N . LYS A 1 115 ? 6.602 -9.829 -14.047 1.00 98.19 115 LYS A N 1
ATOM 955 C CA . LYS A 1 115 ? 5.575 -9.608 -13.014 1.00 98.19 115 LYS A CA 1
ATOM 956 C C . LYS A 1 115 ? 4.790 -8.318 -13.239 1.00 98.19 115 LYS A C 1
ATOM 958 O O . LYS A 1 115 ? 3.567 -8.310 -13.092 1.00 98.19 115 LYS A O 1
ATOM 963 N N . MET A 1 116 ? 5.467 -7.232 -13.621 1.00 98.12 116 MET A N 1
ATOM 964 C CA . MET A 1 116 ? 4.814 -5.959 -13.953 1.00 98.12 116 MET A CA 1
ATOM 965 C C . MET A 1 116 ? 3.894 -6.076 -15.174 1.00 98.12 116 MET A C 1
ATOM 967 O O . MET A 1 116 ? 2.796 -5.509 -15.161 1.00 98.12 116 MET A O 1
ATOM 971 N N . ASP A 1 117 ? 4.317 -6.807 -16.209 1.00 97.88 117 ASP A N 1
ATOM 972 C CA . ASP A 1 117 ? 3.482 -7.095 -17.380 1.00 97.88 117 ASP A CA 1
ATOM 973 C C . ASP A 1 117 ? 2.274 -7.970 -17.002 1.00 97.88 117 ASP A C 1
ATOM 975 O O . ASP A 1 117 ? 1.135 -7.667 -17.364 1.00 97.88 117 ASP A O 1
ATOM 979 N N . ALA A 1 118 ? 2.472 -9.001 -16.179 1.00 98.38 118 ALA A N 1
ATOM 980 C CA . ALA A 1 118 ? 1.372 -9.839 -15.706 1.00 98.38 118 ALA A CA 1
ATOM 981 C C . ALA A 1 118 ? 0.317 -9.040 -14.915 1.00 98.38 118 ALA A C 1
ATOM 983 O O . ALA A 1 118 ? -0.886 -9.192 -15.151 1.00 98.38 118 ALA A O 1
ATOM 984 N N . LEU A 1 119 ? 0.746 -8.140 -14.021 1.00 98.50 119 LEU A N 1
ATOM 985 C CA . LEU A 1 119 ? -0.158 -7.248 -13.287 1.00 98.50 119 LEU A CA 1
ATOM 986 C C . LEU A 1 119 ? -0.890 -6.271 -14.217 1.00 98.50 119 LEU A C 1
ATOM 988 O O . LEU A 1 119 ? -2.087 -6.038 -14.028 1.00 98.50 119 LEU A O 1
ATOM 992 N N . TYR A 1 120 ? -0.214 -5.742 -15.245 1.00 98.56 120 TYR A N 1
ATOM 993 C CA . TYR A 1 120 ? -0.850 -4.919 -16.277 1.00 98.56 120 TYR A CA 1
ATOM 994 C C . TYR A 1 120 ? -1.977 -5.676 -16.974 1.00 98.56 120 TYR A C 1
ATOM 996 O O . TYR A 1 120 ? -3.118 -5.210 -16.990 1.00 98.56 120 TYR A O 1
ATOM 1004 N N . ARG A 1 121 ? -1.677 -6.860 -17.520 1.00 98.44 121 ARG A N 1
ATOM 1005 C CA . ARG A 1 121 ? -2.646 -7.673 -18.269 1.00 98.44 121 ARG A CA 1
ATOM 1006 C C . ARG A 1 121 ? -3.831 -8.088 -17.407 1.00 98.44 121 ARG A C 1
ATOM 1008 O O . ARG A 1 121 ? -4.945 -8.180 -17.916 1.00 98.44 121 ARG A O 1
ATOM 1015 N N . LYS A 1 122 ? -3.607 -8.326 -16.113 1.00 98.44 122 LYS A N 1
ATOM 1016 C CA . LYS A 1 122 ? -4.664 -8.714 -15.178 1.00 98.44 122 LYS A CA 1
ATOM 1017 C C . LYS A 1 122 ? -5.564 -7.539 -14.798 1.00 98.44 122 LYS A C 1
ATOM 1019 O O . LYS A 1 122 ? -6.780 -7.665 -14.918 1.00 98.44 122 LYS A O 1
ATOM 1024 N N . TYR A 1 123 ? -4.990 -6.412 -14.380 1.00 98.62 123 TYR A N 1
ATOM 1025 C CA . TYR A 1 123 ? -5.736 -5.352 -13.692 1.00 98.62 123 TYR A CA 1
ATOM 1026 C C . TYR A 1 123 ? -5.880 -4.034 -14.461 1.00 98.62 123 TYR A C 1
ATOM 1028 O O . TYR A 1 123 ? -6.757 -3.236 -14.144 1.00 98.62 123 TYR A O 1
ATOM 1036 N N . VAL A 1 124 ? -5.015 -3.750 -15.434 1.00 98.38 124 VAL A N 1
ATOM 1037 C CA . VAL A 1 124 ? -4.923 -2.413 -16.053 1.00 98.38 124 VAL A CA 1
ATOM 1038 C C . VAL A 1 124 ? -5.317 -2.423 -17.530 1.00 98.38 124 VAL A C 1
ATOM 1040 O O . VAL A 1 124 ? -5.851 -1.429 -18.027 1.00 98.38 124 VAL A O 1
ATOM 1043 N N . MET A 1 125 ? -5.048 -3.522 -18.235 1.00 98.19 125 MET A N 1
ATOM 1044 C CA . MET A 1 125 ? -5.371 -3.691 -19.648 1.00 98.19 125 MET A CA 1
ATOM 1045 C C . MET A 1 125 ? -6.884 -3.598 -19.875 1.00 98.19 125 MET A C 1
ATOM 1047 O O . MET A 1 125 ? -7.667 -4.272 -19.212 1.00 98.19 125 MET A O 1
ATOM 1051 N N . ILE A 1 126 ? -7.286 -2.777 -20.846 1.00 98.12 126 ILE A N 1
ATOM 1052 C CA . ILE A 1 126 ? -8.698 -2.601 -21.203 1.00 98.12 126 ILE A CA 1
ATOM 1053 C C . ILE A 1 126 ? -9.274 -3.939 -21.671 1.00 98.12 126 ILE A C 1
ATOM 1055 O O . ILE A 1 126 ? -8.696 -4.602 -22.535 1.00 98.12 126 ILE A O 1
ATOM 1059 N N . GLY A 1 127 ? -10.424 -4.313 -21.115 1.00 97.88 127 GLY A N 1
ATOM 1060 C CA . GLY A 1 127 ? -11.094 -5.579 -21.388 1.00 97.88 127 GLY A CA 1
ATOM 1061 C C . GLY A 1 127 ? -10.539 -6.771 -20.606 1.00 97.88 127 GLY A C 1
ATOM 1062 O O . GLY A 1 127 ? -10.956 -7.899 -20.876 1.00 97.88 127 GLY A O 1
ATOM 1063 N N . SER A 1 128 ? -9.618 -6.569 -19.655 1.00 98.06 128 SER A N 1
ATOM 1064 C CA . SER A 1 128 ? -9.210 -7.649 -18.755 1.00 98.06 128 SER A CA 1
ATOM 1065 C C . SER A 1 128 ? -10.356 -8.045 -17.816 1.00 98.06 128 SER A C 1
ATOM 1067 O O . SER A 1 128 ? -11.206 -7.236 -17.449 1.00 98.06 128 SER A O 1
ATOM 1069 N N . SER A 1 129 ? -10.396 -9.313 -17.395 1.00 97.62 129 SER A N 1
ATOM 1070 C CA . SER A 1 129 ? -11.473 -9.814 -16.523 1.00 97.62 129 SER A CA 1
ATOM 1071 C C . SER A 1 129 ? -11.495 -9.169 -15.134 1.00 97.62 129 SER A C 1
ATOM 1073 O O . SER A 1 129 ? -12.518 -9.222 -14.463 1.00 97.62 129 SER A O 1
ATOM 1075 N N . PHE A 1 130 ? -10.372 -8.582 -14.713 1.00 98.19 130 PHE A N 1
ATOM 1076 C CA . PHE A 1 130 ? -10.215 -7.855 -13.454 1.00 98.19 130 PHE A CA 1
ATOM 1077 C C . PHE A 1 130 ? -9.857 -6.382 -13.722 1.00 98.19 130 PHE A C 1
ATOM 1079 O O . PHE A 1 130 ? -9.103 -5.784 -12.956 1.00 98.19 130 PHE A O 1
ATOM 1086 N N . GLU A 1 131 ? -10.335 -5.811 -14.837 1.00 98.44 131 GLU A N 1
ATOM 1087 C CA . GLU A 1 131 ? -10.041 -4.425 -15.215 1.00 98.44 131 GLU A CA 1
ATOM 1088 C C . GLU A 1 131 ? -10.461 -3.460 -14.101 1.00 98.44 131 GLU A C 1
ATOM 1090 O O . GLU A 1 131 ? -11.636 -3.330 -13.760 1.00 98.44 131 GLU A O 1
ATOM 1095 N N . LEU A 1 132 ? -9.489 -2.728 -13.563 1.00 98.44 132 LEU A N 1
ATOM 1096 C CA . LEU A 1 132 ? -9.720 -1.717 -12.545 1.00 98.44 132 LEU A CA 1
ATOM 1097 C C . LEU A 1 132 ? -10.265 -0.429 -13.156 1.00 98.44 132 LEU A C 1
ATOM 1099 O O . LEU A 1 132 ? -9.850 0.013 -14.237 1.00 98.44 132 LEU A O 1
ATOM 1103 N N . ASN A 1 133 ? -11.110 0.262 -12.392 1.00 98.19 133 ASN A N 1
ATOM 1104 C CA . ASN A 1 133 ? -11.594 1.595 -12.733 1.00 98.19 133 ASN A CA 1
ATOM 1105 C C . ASN A 1 133 ? -10.523 2.672 -12.468 1.00 98.19 133 ASN A C 1
ATOM 1107 O O . ASN A 1 133 ? -10.547 3.393 -11.470 1.00 98.19 133 ASN A O 1
ATOM 1111 N N . LEU A 1 134 ? -9.543 2.762 -13.366 1.00 98.19 134 LEU A N 1
ATOM 1112 C CA . LEU A 1 134 ? -8.424 3.698 -13.284 1.00 98.19 134 LEU A CA 1
ATOM 1113 C C . LEU A 1 134 ? -8.597 4.875 -14.245 1.00 98.19 134 LEU A C 1
ATOM 1115 O O . LEU A 1 134 ? -9.243 4.783 -15.288 1.00 98.19 134 LEU A O 1
ATOM 1119 N N . SER A 1 135 ? -7.938 5.993 -13.926 1.00 98.06 135 SER A N 1
ATOM 1120 C CA . SER A 1 135 ? -7.893 7.138 -14.838 1.00 98.06 135 SER A CA 1
ATOM 1121 C C . SER A 1 135 ? -7.222 6.765 -16.166 1.00 98.06 135 SER A C 1
ATOM 1123 O O . SER A 1 135 ? -6.248 6.006 -16.183 1.00 98.06 135 SER A O 1
ATOM 1125 N N . HIS A 1 136 ? -7.680 7.367 -17.271 1.00 98.06 136 HIS A N 1
ATOM 1126 C CA . HIS A 1 136 ? -7.069 7.185 -18.595 1.00 98.06 136 HIS A CA 1
ATOM 1127 C C . HIS A 1 136 ? -5.555 7.421 -18.552 1.00 98.06 136 HIS A C 1
ATOM 1129 O O . HIS A 1 136 ? -4.784 6.625 -19.072 1.00 98.06 136 HIS A O 1
ATOM 1135 N N . LYS A 1 137 ? -5.118 8.479 -17.854 1.00 98.25 137 LYS A N 1
ATOM 1136 C CA . LYS A 1 137 ? -3.698 8.804 -17.686 1.00 98.25 137 LYS A CA 1
ATOM 1137 C C . LYS A 1 137 ? -2.912 7.650 -17.059 1.00 98.25 137 LYS A C 1
ATOM 1139 O O . LYS A 1 137 ? -1.860 7.303 -17.580 1.00 98.25 137 LYS A O 1
ATOM 1144 N N . THR A 1 138 ? -3.410 7.058 -15.973 1.00 98.31 138 THR A N 1
ATOM 1145 C CA . THR A 1 138 ? -2.740 5.925 -15.312 1.00 98.31 138 THR A CA 1
ATOM 1146 C C . THR A 1 138 ? -2.632 4.726 -16.256 1.00 98.31 138 THR A C 1
ATOM 1148 O O . THR A 1 138 ? -1.558 4.140 -16.357 1.00 98.31 138 THR A O 1
ATOM 1151 N N . ARG A 1 139 ? -3.706 4.403 -16.995 1.00 98.50 139 ARG A N 1
ATOM 1152 C CA . ARG A 1 139 ? -3.701 3.298 -17.969 1.00 98.50 139 ARG A CA 1
ATOM 1153 C C . ARG A 1 139 ? -2.695 3.528 -19.098 1.00 98.50 139 ARG A C 1
ATOM 1155 O O . ARG A 1 139 ? -1.897 2.639 -19.374 1.00 98.50 139 ARG A O 1
ATOM 1162 N N . THR A 1 140 ? -2.679 4.722 -19.698 1.00 98.31 140 THR A N 1
ATOM 1163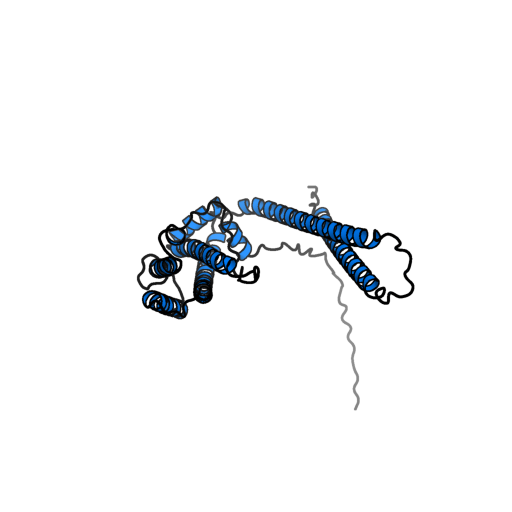 C CA . THR A 1 140 ? -1.727 5.076 -20.766 1.00 98.31 140 THR A CA 1
ATOM 1164 C C . THR A 1 140 ? -0.282 4.963 -20.290 1.00 98.31 140 THR A C 1
ATOM 1166 O O . THR A 1 140 ? 0.533 4.344 -20.961 1.00 98.31 140 THR A O 1
ATOM 1169 N N . GLN A 1 141 ? 0.031 5.488 -19.101 1.00 97.94 141 GLN A N 1
ATOM 1170 C CA . GLN A 1 141 ? 1.390 5.428 -18.555 1.00 97.94 141 GLN A CA 1
ATOM 1171 C C . GLN A 1 141 ? 1.861 3.988 -18.299 1.00 97.94 141 GLN A C 1
ATOM 1173 O O . GLN A 1 141 ? 3.035 3.683 -18.501 1.00 97.94 141 GLN A O 1
ATOM 1178 N N . TRP A 1 142 ? 0.958 3.104 -17.863 1.00 97.94 142 TRP A N 1
ATOM 1179 C CA . TRP A 1 142 ? 1.279 1.691 -17.665 1.00 97.94 142 TRP A CA 1
ATOM 1180 C C . TRP A 1 142 ? 1.442 0.948 -18.995 1.00 97.94 142 TRP A C 1
ATOM 1182 O O . TRP A 1 142 ? 2.363 0.152 -19.144 1.00 97.94 142 TRP A O 1
ATOM 1192 N N . GLN A 1 143 ? 0.594 1.245 -19.981 1.00 98.19 143 GLN A N 1
ATOM 1193 C CA . GLN A 1 143 ? 0.701 0.678 -21.326 1.00 98.19 143 GLN A CA 1
ATOM 1194 C C . GLN A 1 143 ? 2.025 1.066 -22.001 1.00 98.19 143 GLN A C 1
ATOM 1196 O O . GLN A 1 143 ? 2.704 0.207 -22.554 1.00 98.19 143 GLN A O 1
ATOM 1201 N N . GLU A 1 144 ? 2.423 2.339 -21.918 1.00 97.56 144 GLU A N 1
ATOM 1202 C CA . GLU A 1 144 ? 3.730 2.810 -22.399 1.00 97.56 144 GLU A CA 1
ATOM 1203 C C . GLU A 1 144 ? 4.880 2.081 -21.696 1.00 97.56 144 GLU A C 1
ATOM 1205 O O . GLU A 1 144 ? 5.860 1.695 -22.326 1.00 97.56 144 GLU A O 1
ATOM 1210 N N . PHE A 1 145 ? 4.754 1.867 -20.386 1.00 97.38 145 PHE A N 1
ATOM 1211 C CA . PHE A 1 145 ? 5.757 1.162 -19.599 1.00 97.38 145 PHE A CA 1
ATOM 1212 C C . PHE A 1 145 ? 5.893 -0.317 -19.986 1.00 97.38 145 PHE A C 1
ATOM 1214 O O . PHE A 1 145 ? 7.012 -0.806 -20.107 1.00 97.38 145 PHE A O 1
ATOM 1221 N N . VAL A 1 146 ? 4.787 -1.018 -20.239 1.00 96.75 146 VAL A N 1
ATOM 1222 C CA . VAL A 1 146 ? 4.820 -2.406 -20.728 1.00 96.75 146 VAL A CA 1
ATOM 1223 C C . VAL A 1 146 ? 5.405 -2.488 -22.134 1.00 96.75 146 VAL A C 1
ATOM 1225 O O . VAL A 1 146 ? 6.238 -3.349 -22.393 1.00 96.75 146 VAL A O 1
ATOM 1228 N N . HIS A 1 147 ? 5.060 -1.550 -23.017 1.00 96.75 147 HIS A N 1
ATOM 1229 C CA . HIS A 1 147 ? 5.685 -1.474 -24.336 1.00 96.75 147 HIS A CA 1
ATOM 1230 C C . HIS A 1 147 ? 7.207 -1.272 -24.232 1.00 96.75 147 HIS A C 1
ATOM 1232 O O . HIS A 1 147 ? 7.970 -1.877 -24.984 1.00 96.75 147 HIS A O 1
ATOM 1238 N N . ASP A 1 148 ? 7.673 -0.451 -23.284 1.00 96.06 148 ASP A N 1
ATOM 1239 C CA . ASP A 1 148 ? 9.105 -0.312 -23.010 1.00 96.06 148 ASP A CA 1
ATOM 1240 C C . ASP A 1 148 ? 9.730 -1.648 -22.563 1.00 96.06 148 ASP A C 1
ATOM 1242 O O . ASP A 1 148 ? 10.806 -1.994 -23.063 1.00 96.06 148 ASP A O 1
ATOM 1246 N N . ILE A 1 149 ? 9.065 -2.403 -21.670 1.00 94.12 149 ILE A N 1
ATOM 1247 C CA . ILE A 1 149 ? 9.509 -3.738 -21.210 1.00 94.12 149 ILE A CA 1
ATOM 1248 C C . ILE A 1 149 ? 9.668 -4.686 -22.400 1.00 94.12 149 ILE A C 1
ATOM 1250 O O . ILE A 1 149 ? 10.740 -5.268 -22.580 1.00 94.12 149 ILE A O 1
ATOM 1254 N N . GLU A 1 150 ? 8.642 -4.794 -23.246 1.00 93.56 150 GLU A N 1
ATOM 1255 C CA . GLU A 1 150 ? 8.647 -5.656 -24.434 1.00 93.56 150 GLU A CA 1
ATOM 1256 C C . GLU A 1 150 ? 9.769 -5.263 -25.413 1.00 93.56 150 GLU A C 1
ATOM 1258 O O . GLU A 1 150 ? 10.452 -6.124 -25.973 1.00 93.56 150 GLU A O 1
ATOM 1263 N N . ALA A 1 151 ? 10.028 -3.961 -25.560 1.00 94.69 151 ALA A N 1
ATOM 1264 C CA . ALA A 1 151 ? 11.110 -3.428 -26.383 1.00 94.69 151 ALA A CA 1
ATOM 1265 C C . ALA A 1 151 ? 12.512 -3.580 -25.757 1.00 94.69 151 ALA A C 1
ATOM 1267 O O . ALA A 1 151 ? 13.501 -3.201 -26.390 1.00 94.69 151 ALA A O 1
ATOM 1268 N N . ARG A 1 152 ? 12.621 -4.113 -24.528 1.00 91.62 152 ARG A N 1
ATOM 1269 C CA . ARG A 1 152 ? 13.865 -4.200 -23.739 1.00 91.62 152 ARG A CA 1
ATOM 1270 C C . ARG A 1 152 ? 14.593 -2.857 -23.649 1.00 91.62 152 ARG A C 1
ATOM 1272 O O . ARG A 1 152 ? 15.815 -2.778 -23.790 1.00 91.62 152 ARG A O 1
ATOM 1279 N N . ASN A 1 153 ? 13.830 -1.787 -23.450 1.00 89.88 153 ASN A N 1
ATOM 1280 C CA . ASN A 1 153 ? 14.367 -0.435 -23.415 1.00 89.88 153 ASN A CA 1
ATOM 1281 C C . ASN A 1 153 ? 15.328 -0.268 -22.211 1.00 89.88 153 ASN A C 1
ATOM 1283 O O . ASN A 1 153 ? 14.907 -0.458 -21.068 1.00 89.88 153 ASN A O 1
ATOM 1287 N N . PRO A 1 154 ? 16.602 0.132 -22.412 1.00 84.62 154 PRO A N 1
ATOM 1288 C CA . PRO A 1 154 ? 17.567 0.284 -21.318 1.00 84.62 154 PRO A CA 1
ATOM 1289 C C . PRO A 1 154 ? 17.213 1.409 -20.329 1.00 84.62 154 PRO A C 1
ATOM 1291 O O . PRO A 1 154 ? 17.824 1.504 -19.269 1.00 84.62 154 PRO A O 1
ATOM 1294 N N . GLY A 1 155 ? 16.249 2.278 -20.658 1.00 83.25 155 GLY A N 1
ATOM 1295 C CA . GLY A 1 155 ? 15.774 3.347 -19.774 1.00 83.25 155 GLY A CA 1
ATOM 1296 C C . GLY A 1 155 ? 14.812 2.895 -18.669 1.00 83.25 155 GLY A C 1
ATOM 1297 O O . GLY A 1 155 ? 14.451 3.705 -17.807 1.00 83.25 155 GLY A O 1
ATOM 1298 N N . ILE A 1 156 ? 14.373 1.634 -18.679 1.00 89.62 156 ILE A N 1
ATOM 1299 C CA . ILE A 1 156 ? 13.479 1.091 -17.653 1.00 89.62 156 ILE A CA 1
ATOM 1300 C C . ILE A 1 156 ? 14.242 0.950 -16.343 1.00 89.62 156 ILE A C 1
ATOM 1302 O O . ILE A 1 156 ? 15.356 0.437 -16.292 1.00 89.62 156 ILE A O 1
ATOM 1306 N N . ASN A 1 157 ? 13.631 1.422 -15.263 1.00 93.44 157 ASN A N 1
ATOM 1307 C CA . ASN A 1 157 ? 14.205 1.328 -13.933 1.00 93.44 157 ASN A CA 1
ATOM 1308 C C . ASN A 1 157 ? 13.111 1.116 -12.885 1.00 93.44 157 ASN A C 1
ATOM 1310 O O . ASN A 1 157 ? 11.940 1.444 -13.098 1.00 93.44 157 ASN A O 1
ATOM 1314 N N . LEU A 1 158 ? 13.527 0.581 -11.739 1.00 93.00 158 LEU A N 1
ATOM 1315 C CA . LEU A 1 158 ? 12.648 0.216 -10.627 1.00 93.00 158 LEU A CA 1
ATOM 1316 C C . LEU A 1 158 ? 11.884 1.418 -10.055 1.00 93.00 158 LEU A C 1
ATOM 1318 O O . LEU A 1 158 ? 10.731 1.282 -9.660 1.00 93.00 158 LEU A O 1
ATOM 1322 N N . LYS A 1 159 ? 12.472 2.620 -10.103 1.00 92.50 159 LYS A N 1
ATOM 1323 C CA . LYS A 1 159 ? 11.810 3.848 -9.645 1.00 92.50 159 LYS A CA 1
ATOM 1324 C C . LYS A 1 159 ? 10.557 4.165 -10.466 1.00 92.50 159 LYS A C 1
ATOM 1326 O O . LYS A 1 159 ? 9.518 4.470 -9.893 1.00 92.50 159 LYS A O 1
ATOM 1331 N N . ARG A 1 160 ? 10.626 4.054 -11.799 1.00 94.25 160 ARG A N 1
ATOM 1332 C CA . ARG A 1 160 ? 9.452 4.261 -12.667 1.00 94.25 160 ARG A CA 1
ATOM 1333 C C . ARG A 1 160 ? 8.368 3.208 -12.418 1.00 94.25 160 ARG A C 1
ATOM 1335 O O . ARG A 1 160 ? 7.191 3.553 -12.455 1.00 94.25 160 ARG A O 1
ATOM 1342 N N . ALA A 1 161 ? 8.752 1.956 -12.161 1.00 95.88 161 ALA A N 1
ATOM 1343 C CA . ALA A 1 161 ? 7.806 0.894 -11.813 1.00 95.88 161 ALA A CA 1
ATOM 1344 C C . ALA A 1 161 ? 7.063 1.210 -10.506 1.00 95.88 161 ALA A C 1
ATOM 1346 O O . ALA A 1 161 ? 5.835 1.143 -10.456 1.00 95.88 161 ALA A O 1
ATOM 1347 N N . LEU A 1 162 ? 7.802 1.640 -9.482 1.00 94.06 162 LEU A N 1
ATOM 1348 C CA . LEU A 1 162 ? 7.251 2.018 -8.184 1.00 94.06 162 LEU A CA 1
ATOM 1349 C C . LEU A 1 162 ? 6.297 3.220 -8.289 1.00 94.06 162 LEU A C 1
ATOM 1351 O O . LEU A 1 162 ? 5.172 3.158 -7.798 1.00 94.06 162 LEU A O 1
ATOM 1355 N N . ASP A 1 163 ? 6.679 4.261 -9.038 1.00 94.12 163 ASP A N 1
ATOM 1356 C CA . ASP A 1 163 ? 5.819 5.426 -9.298 1.00 94.12 163 ASP A CA 1
ATOM 1357 C C . ASP A 1 163 ? 4.482 5.038 -9.968 1.00 94.12 163 ASP A C 1
ATOM 1359 O O . ASP A 1 163 ? 3.459 5.702 -9.765 1.00 94.12 163 ASP A O 1
ATOM 1363 N N . LEU A 1 164 ? 4.473 3.996 -10.807 1.00 96.50 164 LEU A N 1
ATOM 1364 C CA . LEU A 1 164 ? 3.255 3.489 -11.443 1.00 96.50 164 LEU A CA 1
ATOM 1365 C C . LEU A 1 164 ? 2.380 2.731 -10.446 1.00 96.50 164 LEU A C 1
ATOM 1367 O O . LEU A 1 164 ? 1.181 3.018 -10.369 1.00 96.50 164 LEU A O 1
ATOM 1371 N N . ILE A 1 165 ? 2.970 1.829 -9.656 1.00 96.75 165 ILE A N 1
ATOM 1372 C CA . ILE A 1 165 ? 2.263 1.088 -8.604 1.00 96.75 165 ILE A CA 1
ATOM 1373 C C . ILE A 1 165 ? 1.588 2.058 -7.635 1.00 96.75 165 ILE A C 1
ATOM 1375 O O . ILE A 1 165 ? 0.384 1.947 -7.405 1.00 96.75 165 ILE A O 1
ATOM 1379 N N . GLU A 1 166 ? 2.299 3.084 -7.158 1.00 94.81 166 GLU A N 1
ATOM 1380 C CA . GLU A 1 166 ? 1.728 4.085 -6.254 1.00 94.81 166 GLU A CA 1
ATOM 1381 C C . GLU A 1 166 ? 0.499 4.786 -6.852 1.00 94.81 166 GLU A C 1
ATOM 1383 O O . GLU A 1 166 ? -0.484 5.047 -6.150 1.00 94.81 166 GLU A O 1
ATOM 1388 N N . ARG A 1 167 ? 0.511 5.098 -8.156 1.00 96.19 167 ARG A N 1
ATOM 1389 C CA . ARG A 1 167 ? -0.638 5.721 -8.842 1.00 96.19 167 ARG A CA 1
ATOM 1390 C C . ARG A 1 167 ? -1.844 4.793 -8.874 1.00 96.19 167 ARG A C 1
ATOM 1392 O O . ARG A 1 167 ? -2.965 5.269 -8.693 1.00 96.19 167 ARG A O 1
ATOM 1399 N N . VAL A 1 168 ? -1.626 3.499 -9.092 1.00 97.44 168 VAL A N 1
ATOM 1400 C CA . VAL A 1 168 ? -2.699 2.498 -9.072 1.00 97.44 168 VAL A CA 1
ATOM 1401 C C . VAL A 1 168 ? -3.226 2.299 -7.656 1.00 97.44 168 VAL A C 1
ATOM 1403 O O . VAL A 1 168 ? -4.434 2.413 -7.459 1.00 97.44 168 VAL A O 1
ATOM 1406 N N . LEU A 1 169 ? -2.348 2.153 -6.660 1.00 96.75 169 LEU A N 1
ATOM 1407 C CA . LEU A 1 169 ? -2.722 2.088 -5.242 1.00 96.75 169 LEU A CA 1
ATOM 1408 C C . LEU A 1 169 ? -3.548 3.306 -4.813 1.00 96.75 169 LEU A C 1
ATOM 1410 O O . LEU A 1 169 ? -4.535 3.164 -4.097 1.00 96.75 169 LEU A O 1
ATOM 1414 N N . THR A 1 170 ? -3.201 4.502 -5.299 1.00 95.81 170 THR A N 1
ATOM 1415 C CA . THR A 1 170 ? -3.979 5.729 -5.052 1.00 95.81 170 THR A CA 1
ATOM 1416 C C . THR A 1 170 ? -5.418 5.602 -5.558 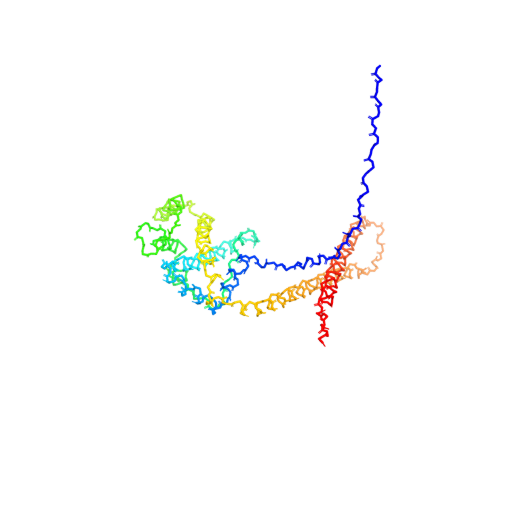1.00 95.81 170 THR A C 1
ATOM 1418 O O . THR A 1 170 ? -6.354 5.968 -4.849 1.00 95.81 170 THR A O 1
ATOM 1421 N N . GLY A 1 171 ? -5.592 5.100 -6.785 1.00 96.62 171 GLY A N 1
ATOM 1422 C CA . GLY A 1 171 ? -6.907 4.911 -7.398 1.00 96.62 171 GLY A CA 1
ATOM 1423 C C . GLY A 1 171 ? -7.729 3.852 -6.667 1.00 96.62 171 GLY A C 1
ATOM 1424 O O . GLY A 1 171 ? -8.851 4.129 -6.250 1.00 96.62 171 GLY A O 1
ATOM 1425 N N . ILE A 1 172 ? -7.130 2.680 -6.433 1.00 97.69 172 ILE A N 1
ATOM 1426 C CA . ILE A 1 172 ? -7.751 1.563 -5.711 1.00 97.69 172 ILE A CA 1
ATOM 1427 C C . ILE A 1 172 ? -8.180 1.993 -4.307 1.00 97.69 172 ILE A C 1
ATOM 1429 O O . ILE A 1 172 ? -9.295 1.696 -3.890 1.00 97.69 172 ILE A O 1
ATOM 1433 N N . ARG A 1 173 ? -7.332 2.742 -3.588 1.00 95.88 173 ARG A N 1
ATOM 1434 C CA . ARG A 1 173 ? -7.653 3.250 -2.248 1.00 95.88 173 ARG A CA 1
ATOM 1435 C C . ARG A 1 173 ? -8.940 4.065 -2.246 1.00 95.88 173 ARG A C 1
ATOM 1437 O O . ARG A 1 173 ? -9.747 3.892 -1.343 1.00 95.88 173 ARG A O 1
ATOM 1444 N N . GLY A 1 174 ? -9.133 4.943 -3.231 1.00 95.81 174 GLY A N 1
ATOM 1445 C CA . GLY A 1 174 ? -10.358 5.736 -3.343 1.00 95.81 174 GLY A CA 1
ATOM 1446 C C . GLY A 1 174 ? -11.602 4.862 -3.521 1.00 95.81 174 GLY A C 1
ATOM 1447 O O . GLY A 1 174 ? -12.586 5.051 -2.813 1.00 95.81 174 GLY A O 1
ATOM 1448 N N . LEU A 1 175 ? -11.526 3.869 -4.410 1.00 97.44 175 LEU A N 1
ATOM 1449 C CA . LEU A 1 175 ? -12.625 2.938 -4.699 1.00 97.44 175 LEU A CA 1
ATOM 1450 C C . LEU A 1 175 ? -12.960 2.035 -3.500 1.00 97.44 175 LEU A C 1
ATOM 1452 O O . LEU A 1 175 ? -14.127 1.843 -3.153 1.00 97.44 175 LEU A O 1
ATOM 1456 N N . LEU A 1 176 ? -11.932 1.505 -2.833 1.00 97.69 176 LEU A N 1
ATOM 1457 C CA . LEU A 1 176 ? -12.106 0.681 -1.640 1.00 97.69 176 LEU A CA 1
ATOM 1458 C C . LEU A 1 176 ? -12.630 1.491 -0.461 1.00 97.69 176 LEU A C 1
ATOM 1460 O O . LEU A 1 176 ? -13.425 0.964 0.303 1.00 97.69 176 LEU A O 1
ATOM 1464 N N . PHE A 1 177 ? -12.228 2.754 -0.316 1.00 96.44 177 PHE A N 1
ATOM 1465 C CA . PHE A 1 177 ? -12.725 3.603 0.763 1.00 96.44 177 PHE A CA 1
ATOM 1466 C C . PHE A 1 177 ? -14.203 3.965 0.581 1.00 96.44 177 PHE A C 1
ATOM 1468 O O . PHE A 1 177 ? -14.957 3.992 1.550 1.00 96.44 177 PHE A O 1
ATOM 1475 N N . ASP A 1 178 ? -14.636 4.185 -0.661 1.00 96.88 178 ASP A N 1
ATOM 1476 C CA . ASP A 1 178 ? -16.050 4.366 -0.991 1.00 96.88 178 ASP A CA 1
ATOM 1477 C C . ASP A 1 178 ? -16.869 3.107 -0.649 1.00 96.88 178 ASP A C 1
ATOM 1479 O O . ASP A 1 178 ? -17.869 3.187 0.066 1.00 96.88 178 ASP A O 1
ATOM 1483 N N . SER A 1 179 ? -16.379 1.926 -1.038 1.00 97.06 179 SER A N 1
ATOM 1484 C CA . SER A 1 179 ? -16.989 0.636 -0.667 1.00 97.06 179 SER A CA 1
ATOM 1485 C C . SER A 1 179 ? -16.986 0.413 0.850 1.00 97.06 179 SER A C 1
ATOM 1487 O O . SER A 1 179 ? -17.986 0.010 1.439 1.00 97.06 179 SER A O 1
ATOM 1489 N N . PHE A 1 180 ? -15.889 0.766 1.520 1.00 96.56 180 PHE A N 1
ATOM 1490 C CA . PHE A 1 180 ? -15.768 0.696 2.971 1.00 96.56 180 PHE A CA 1
ATOM 1491 C C . PHE A 1 180 ? -16.767 1.615 3.683 1.00 96.56 180 PHE A C 1
ATOM 1493 O O . PHE A 1 180 ? -17.339 1.221 4.690 1.00 96.56 180 PHE A O 1
ATOM 1500 N N . SER A 1 181 ? -17.032 2.813 3.159 1.00 95.50 181 SER A N 1
ATOM 1501 C CA . SER A 1 181 ? -18.008 3.728 3.763 1.00 95.50 181 SER A CA 1
ATOM 1502 C C . SER A 1 181 ? -19.426 3.145 3.789 1.00 95.50 181 SER A C 1
ATOM 1504 O O . SER A 1 181 ? -20.164 3.348 4.752 1.00 95.50 181 SER A O 1
ATOM 1506 N N . ARG A 1 182 ? -19.791 2.360 2.765 1.00 95.38 182 ARG A N 1
ATOM 1507 C CA . ARG A 1 182 ? -21.051 1.607 2.731 1.00 95.38 182 ARG A CA 1
ATOM 1508 C C . ARG A 1 182 ? -21.008 0.413 3.673 1.00 95.38 182 ARG A C 1
ATOM 1510 O O . ARG A 1 182 ? -21.992 0.152 4.360 1.00 95.38 182 ARG A O 1
ATOM 1517 N N . PHE A 1 183 ? -19.872 -0.276 3.729 1.00 94.56 183 PHE A N 1
ATOM 1518 C CA . PHE A 1 183 ? -19.638 -1.399 4.630 1.00 94.56 183 PHE A CA 1
ATOM 1519 C C . PHE A 1 183 ? -19.725 -1.013 6.119 1.00 94.56 183 PHE A C 1
ATOM 1521 O O . PHE A 1 183 ? -20.394 -1.724 6.870 1.00 94.56 183 PHE A O 1
ATOM 1528 N N . ASP A 1 184 ? -19.138 0.123 6.522 1.00 92.12 184 ASP A N 1
ATOM 1529 C CA . ASP A 1 184 ? -19.120 0.660 7.903 1.00 92.12 184 ASP A CA 1
ATOM 1530 C C . ASP A 1 184 ? -20.544 0.875 8.448 1.00 92.12 184 ASP A C 1
ATOM 1532 O O . ASP A 1 184 ? -20.789 0.759 9.645 1.00 92.12 184 ASP A O 1
ATOM 1536 N N . GLY A 1 185 ? -21.519 1.125 7.566 1.00 88.50 185 GLY A N 1
ATOM 1537 C CA . GLY A 1 185 ? -22.932 1.262 7.928 1.00 88.50 185 GLY A CA 1
ATOM 1538 C C . GLY A 1 185 ? -23.713 -0.054 8.040 1.00 88.50 185 GLY A C 1
ATOM 1539 O O . GLY A 1 185 ? -24.905 -0.025 8.350 1.00 88.50 185 GLY A O 1
ATOM 1540 N N . THR A 1 186 ? -23.105 -1.208 7.749 1.00 88.62 186 THR A N 1
ATOM 1541 C CA . THR A 1 186 ? -23.818 -2.495 7.730 1.00 88.62 186 THR A CA 1
ATOM 1542 C C . THR A 1 186 ? -23.845 -3.178 9.096 1.00 88.62 186 THR A C 1
ATOM 1544 O O . THR A 1 186 ? -22.897 -3.108 9.868 1.00 88.62 186 THR A O 1
ATOM 1547 N N . VAL A 1 187 ? -24.907 -3.949 9.365 1.00 78.75 187 VAL A N 1
ATOM 1548 C CA . VAL A 1 187 ? -25.015 -4.785 10.581 1.00 78.75 187 VAL A CA 1
ATOM 1549 C C . VAL A 1 187 ? -23.907 -5.842 10.648 1.00 78.75 187 VAL A C 1
ATOM 1551 O O . VAL A 1 187 ? -23.532 -6.269 11.729 1.00 78.75 187 VAL A O 1
ATOM 1554 N N . ALA A 1 188 ? -23.354 -6.261 9.506 1.00 76.88 188 ALA A N 1
ATOM 1555 C CA . ALA A 1 188 ? -22.222 -7.188 9.476 1.00 76.88 188 ALA A CA 1
ATOM 1556 C C . ALA A 1 188 ? -20.950 -6.581 10.092 1.00 76.88 188 ALA A C 1
ATOM 1558 O O . ALA A 1 188 ? -20.104 -7.318 10.580 1.00 76.88 188 ALA A O 1
ATOM 1559 N N . PHE A 1 189 ? -20.843 -5.252 10.102 1.00 77.38 189 PHE A N 1
ATOM 1560 C CA . PHE A 1 189 ? -19.735 -4.510 10.691 1.00 77.38 189 PHE A CA 1
ATOM 1561 C C . PHE A 1 189 ? -19.996 -4.097 12.156 1.00 77.38 189 PHE A C 1
ATOM 1563 O O . PHE A 1 189 ? -19.315 -3.221 12.680 1.00 77.38 189 PHE A O 1
ATOM 1570 N N . ASN A 1 190 ? -21.016 -4.671 12.818 1.00 71.56 190 ASN A N 1
ATOM 1571 C CA . ASN A 1 190 ? -21.609 -4.102 14.032 1.00 71.56 190 ASN A CA 1
ATOM 1572 C C . ASN A 1 190 ? -20.605 -3.702 15.130 1.00 71.56 190 ASN A C 1
ATOM 1574 O O . ASN A 1 190 ? -19.642 -4.403 15.447 1.00 71.56 190 ASN A O 1
ATOM 1578 N N . VAL A 1 191 ? -20.941 -2.579 15.764 1.00 55.97 191 VAL A N 1
ATOM 1579 C CA . VAL A 1 191 ? -20.136 -1.743 16.669 1.00 55.97 191 VAL A CA 1
ATOM 1580 C C . VAL A 1 191 ? -19.557 -2.485 17.882 1.00 55.97 191 VAL A C 1
ATOM 1582 O O . VAL A 1 191 ? -18.564 -2.041 18.460 1.00 55.97 191 VAL A O 1
ATOM 1585 N N . ASP A 1 192 ? -20.109 -3.636 18.261 1.00 61.94 192 ASP A N 1
ATOM 1586 C CA . ASP A 1 192 ? -19.638 -4.388 19.426 1.00 61.94 192 ASP A CA 1
ATOM 1587 C C . ASP A 1 192 ? -18.197 -4.901 19.248 1.00 61.94 192 ASP A C 1
ATOM 1589 O O . ASP A 1 192 ? -17.415 -4.863 20.205 1.00 61.94 192 ASP A O 1
ATOM 1593 N N . ASN A 1 193 ? -17.778 -5.227 18.017 1.00 57.66 193 ASN A N 1
ATOM 1594 C CA . ASN A 1 193 ? -16.387 -5.598 17.718 1.00 57.66 193 ASN A CA 1
ATOM 1595 C C . ASN A 1 193 ? -15.407 -4.423 17.924 1.00 57.66 193 ASN A C 1
ATOM 1597 O O . ASN A 1 193 ? -14.256 -4.631 18.319 1.00 57.66 193 ASN A O 1
ATOM 1601 N N . TYR A 1 194 ? -15.867 -3.171 17.790 1.00 62.25 194 TYR A N 1
ATOM 1602 C CA . TYR A 1 194 ? -15.040 -1.976 18.013 1.00 62.25 194 TYR A CA 1
ATOM 1603 C C . TYR A 1 194 ? -14.623 -1.774 19.469 1.00 62.25 194 TYR A C 1
ATOM 1605 O O . TYR A 1 194 ? -13.581 -1.168 19.740 1.00 62.25 194 TYR A O 1
ATOM 1613 N N . THR A 1 195 ? -15.388 -2.295 20.430 1.00 59.59 195 THR A N 1
ATOM 1614 C CA . THR A 1 195 ? -14.981 -2.209 21.840 1.00 59.59 195 THR A CA 1
ATOM 1615 C C . THR A 1 195 ? -13.736 -3.056 22.126 1.00 59.59 195 THR A C 1
ATOM 1617 O O . THR A 1 195 ? -12.912 -2.675 22.964 1.00 59.59 195 THR A O 1
ATOM 1620 N N . GLY A 1 196 ? -13.538 -4.150 21.380 1.00 60.44 196 GLY A N 1
ATOM 1621 C CA . GLY A 1 196 ? -12.293 -4.920 21.360 1.00 60.44 196 GLY A CA 1
ATOM 1622 C C . GLY A 1 196 ? -11.128 -4.128 20.757 1.00 60.44 196 GLY A C 1
ATOM 1623 O O . GLY A 1 196 ? -10.060 -4.055 21.370 1.00 60.44 196 GLY A O 1
ATOM 1624 N N . LEU A 1 197 ? -11.352 -3.445 19.624 1.00 60.44 197 LEU A N 1
ATOM 1625 C CA . LEU A 1 197 ? -10.352 -2.565 18.994 1.00 60.44 197 LEU A CA 1
ATOM 1626 C C . LEU A 1 197 ? -9.879 -1.456 19.909 1.00 60.44 197 LEU A C 1
ATOM 1628 O O . LEU A 1 197 ? -8.682 -1.209 20.005 1.00 60.44 197 LEU A O 1
ATOM 1632 N N . GLN A 1 198 ? -10.805 -0.726 20.534 1.00 63.31 198 GLN A N 1
ATOM 1633 C CA . GLN A 1 198 ? -10.429 0.411 21.367 1.00 63.31 198 GLN A CA 1
ATOM 1634 C C . GLN A 1 198 ? -9.516 -0.043 22.509 1.00 63.31 198 GLN A C 1
ATOM 1636 O O . GLN A 1 198 ? -8.581 0.677 22.872 1.00 63.31 198 GLN A O 1
ATOM 1641 N N . ARG A 1 199 ? -9.714 -1.267 23.022 1.00 64.25 199 ARG A N 1
ATOM 1642 C CA . ARG A 1 199 ? -8.783 -1.886 23.972 1.00 64.25 199 ARG A CA 1
ATOM 1643 C C . ARG A 1 199 ? -7.448 -2.234 23.318 1.00 64.25 199 ARG A C 1
ATOM 1645 O O . ARG A 1 199 ? -6.428 -1.860 23.884 1.00 64.25 199 ARG A O 1
ATOM 1652 N N . GLN A 1 200 ? -7.438 -2.869 22.144 1.00 63.97 200 GLN A N 1
ATOM 1653 C CA . GLN A 1 200 ? -6.199 -3.246 21.445 1.00 63.97 200 GLN A CA 1
ATOM 1654 C C . GLN A 1 200 ? -5.347 -2.043 21.007 1.00 63.97 200 GLN A C 1
ATOM 1656 O O . GLN A 1 200 ? -4.128 -2.052 21.172 1.00 63.97 200 GLN A O 1
ATOM 1661 N N . MET A 1 201 ? -5.958 -0.967 20.509 1.00 65.31 201 MET A N 1
ATOM 1662 C CA . MET A 1 201 ? -5.243 0.273 20.188 1.00 65.31 201 MET A CA 1
ATOM 1663 C C . MET A 1 201 ? -4.703 0.942 21.453 1.00 65.31 201 MET A C 1
ATOM 1665 O O . MET A 1 201 ? -3.574 1.430 21.467 1.00 65.31 201 MET A O 1
ATOM 1669 N N . SER A 1 202 ? -5.473 0.912 22.546 1.00 68.38 202 SER A N 1
ATOM 1670 C CA . SER A 1 202 ? -5.013 1.420 23.841 1.00 68.38 202 SER A CA 1
ATOM 1671 C C . SER A 1 202 ? -3.833 0.617 24.399 1.00 68.38 202 SER A C 1
ATOM 1673 O O . SER A 1 202 ? -2.955 1.208 25.028 1.00 68.38 202 SER A O 1
ATOM 1675 N N . THR A 1 203 ? -3.785 -0.703 24.176 1.00 69.94 203 THR A N 1
ATOM 1676 C CA . THR A 1 203 ? -2.640 -1.543 24.564 1.00 69.94 203 THR A CA 1
ATOM 1677 C C . THR A 1 203 ? -1.446 -1.335 23.636 1.00 69.94 203 THR A C 1
ATOM 1679 O O . THR A 1 203 ? -0.346 -1.124 24.126 1.00 69.94 203 THR A O 1
ATOM 1682 N N . SER A 1 204 ? -1.650 -1.255 22.318 1.00 68.25 204 SER A N 1
ATOM 1683 C CA . SER A 1 204 ? -0.560 -1.032 21.355 1.00 68.25 204 SER A CA 1
ATOM 1684 C C . SER A 1 204 ? 0.130 0.326 21.549 1.00 68.25 204 SER A C 1
ATOM 1686 O O . SER A 1 204 ? 1.356 0.414 21.500 1.00 68.25 204 SER A O 1
ATOM 1688 N N . GLN A 1 205 ? -0.619 1.386 21.879 1.00 69.00 205 GLN A N 1
ATOM 1689 C CA . GLN A 1 205 ? -0.022 2.675 22.253 1.00 69.00 205 GLN A CA 1
ATOM 1690 C C . GLN A 1 205 ? 0.783 2.607 23.561 1.00 69.00 205 GLN A C 1
ATOM 1692 O O . G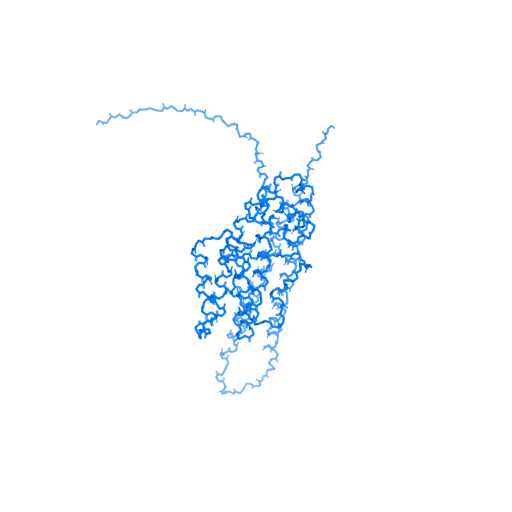LN A 1 205 ? 1.750 3.357 23.730 1.00 69.00 205 GLN A O 1
ATOM 1697 N N . ALA A 1 206 ? 0.385 1.743 24.502 1.00 72.00 206 ALA A N 1
ATOM 1698 C CA . ALA A 1 206 ? 1.158 1.507 25.716 1.00 72.00 206 ALA A CA 1
ATOM 1699 C C . ALA A 1 206 ? 2.474 0.786 25.383 1.00 72.00 206 ALA A C 1
ATOM 1701 O O . ALA A 1 206 ? 3.530 1.235 25.833 1.00 72.00 206 ALA A O 1
ATOM 1702 N N . ASP A 1 207 ? 2.421 -0.224 24.512 1.00 76.06 207 ASP A N 1
ATOM 1703 C CA . ASP A 1 207 ? 3.591 -0.976 24.052 1.00 76.06 207 ASP A CA 1
ATOM 1704 C C . ASP A 1 207 ? 4.569 -0.085 23.269 1.00 76.06 207 ASP A C 1
ATOM 1706 O O . ASP A 1 207 ? 5.772 -0.099 23.526 1.00 76.06 207 ASP A O 1
ATOM 1710 N N . GLU A 1 208 ? 4.082 0.773 22.365 1.00 75.00 208 GLU A N 1
ATOM 1711 C CA . GLU A 1 208 ? 4.938 1.700 21.611 1.00 75.00 208 GLU A CA 1
ATOM 1712 C C . GLU A 1 208 ? 5.645 2.704 22.539 1.00 75.00 208 GLU A C 1
ATOM 1714 O O . GLU A 1 208 ? 6.831 3.013 22.365 1.00 75.00 208 GLU A O 1
ATOM 1719 N N . HIS A 1 209 ? 4.943 3.202 23.561 1.00 79.31 209 HIS A N 1
ATOM 1720 C CA . HIS A 1 209 ? 5.538 4.076 24.569 1.00 79.31 209 HIS A CA 1
ATOM 1721 C C . HIS A 1 209 ? 6.616 3.345 25.383 1.00 79.31 209 HIS A C 1
ATOM 1723 O O . HIS A 1 209 ? 7.678 3.915 25.650 1.00 79.31 209 HIS A O 1
ATOM 1729 N N . GLU A 1 210 ? 6.382 2.087 25.763 1.00 80.00 210 GLU A N 1
ATOM 1730 C CA . GLU A 1 210 ? 7.380 1.266 26.453 1.00 80.00 210 GLU A CA 1
ATOM 1731 C C . GLU A 1 210 ? 8.610 0.987 25.585 1.00 80.00 210 GLU A C 1
ATOM 1733 O O . GLU A 1 210 ? 9.739 1.123 26.069 1.00 80.00 210 GLU A O 1
ATOM 1738 N N . VAL A 1 211 ? 8.421 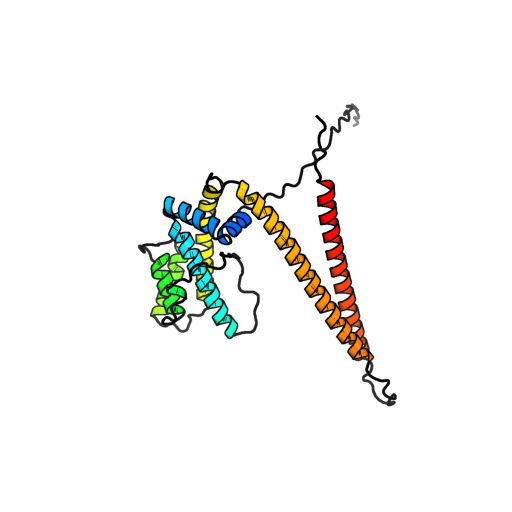0.699 24.295 1.00 74.94 211 VAL A N 1
ATOM 1739 C CA . VAL A 1 211 ? 9.517 0.525 23.331 1.00 74.94 211 VAL A CA 1
ATOM 1740 C C . VAL A 1 211 ? 10.334 1.812 23.196 1.00 74.94 211 VAL A C 1
ATOM 1742 O O . VAL A 1 211 ? 11.563 1.759 23.282 1.00 74.94 211 VAL A O 1
ATOM 1745 N N . LYS A 1 212 ? 9.690 2.982 23.061 1.00 80.50 212 LYS A N 1
ATOM 1746 C CA . LYS A 1 212 ? 10.386 4.284 23.012 1.00 80.50 212 LYS A CA 1
ATOM 1747 C C . LYS A 1 212 ? 11.166 4.565 24.298 1.00 80.50 212 LYS A C 1
ATOM 1749 O O . LYS A 1 212 ? 12.333 4.947 24.236 1.00 80.50 212 LYS A O 1
ATOM 1754 N N . GLN A 1 213 ? 10.567 4.312 25.462 1.00 82.81 213 GLN A N 1
ATOM 1755 C CA . GLN A 1 213 ? 11.237 4.427 26.764 1.00 82.81 213 GLN A CA 1
ATOM 1756 C C . GLN A 1 213 ? 12.440 3.484 26.880 1.00 82.81 213 GLN A C 1
ATOM 1758 O O . GLN A 1 213 ? 13.492 3.857 27.402 1.00 82.81 213 GLN A O 1
ATOM 1763 N N . HIS A 1 214 ? 12.315 2.250 26.393 1.00 82.88 214 HIS A N 1
ATOM 1764 C CA . HIS A 1 214 ? 13.421 1.301 26.366 1.00 82.88 214 HIS A CA 1
ATOM 1765 C C . HIS A 1 214 ? 14.557 1.782 25.448 1.00 82.88 214 HIS A C 1
ATOM 1767 O O . HIS A 1 214 ? 15.706 1.830 25.882 1.00 82.88 214 HIS A O 1
ATOM 1773 N N . GLN A 1 215 ? 14.254 2.214 24.220 1.00 78.69 215 GLN A N 1
ATOM 1774 C CA . GLN A 1 215 ? 15.252 2.752 23.284 1.00 78.69 215 GLN A CA 1
ATOM 1775 C C . GLN A 1 215 ? 15.979 3.981 23.847 1.00 78.69 215 GLN A C 1
ATOM 1777 O O . GLN A 1 215 ? 17.201 4.095 23.721 1.00 78.69 215 GLN A O 1
ATOM 1782 N N . LEU A 1 216 ? 15.252 4.882 24.514 1.00 85.62 216 LEU A N 1
ATOM 1783 C CA . LEU A 1 216 ? 15.834 6.071 25.130 1.00 85.62 216 LEU A CA 1
ATOM 1784 C C . LEU A 1 216 ? 16.802 5.704 26.265 1.00 85.62 216 LEU A C 1
ATOM 1786 O O . LEU A 1 216 ? 17.917 6.230 26.305 1.00 85.62 216 LEU A O 1
ATOM 1790 N N . ARG A 1 217 ? 16.427 4.741 27.122 1.00 85.00 217 ARG A N 1
ATOM 1791 C CA . ARG A 1 217 ? 17.300 4.198 28.179 1.00 85.00 217 ARG A CA 1
ATOM 1792 C C . ARG A 1 217 ? 18.574 3.570 27.610 1.00 85.00 217 ARG A C 1
ATOM 1794 O O . ARG A 1 217 ? 19.663 3.845 28.112 1.00 85.00 217 ARG A O 1
ATOM 1801 N N . GLN A 1 218 ? 18.467 2.792 26.532 1.00 85.62 218 GLN A N 1
ATOM 1802 C CA . GLN A 1 218 ? 19.633 2.201 25.860 1.00 85.62 218 GLN A CA 1
ATOM 1803 C C . GLN A 1 218 ? 20.590 3.279 25.326 1.00 85.62 218 GLN A C 1
ATOM 1805 O O . GLN A 1 218 ? 21.804 3.204 25.520 1.00 85.62 218 GLN A O 1
ATOM 1810 N N . ARG A 1 219 ? 20.049 4.340 24.715 1.00 86.12 219 ARG A N 1
ATOM 1811 C CA . ARG A 1 219 ? 20.850 5.455 24.191 1.00 86.12 219 ARG A CA 1
ATOM 1812 C C . ARG A 1 219 ? 21.553 6.247 25.296 1.00 86.12 219 ARG A C 1
ATOM 1814 O O . ARG A 1 219 ? 22.699 6.661 25.120 1.00 86.12 219 ARG A O 1
ATOM 1821 N N . GLN A 1 220 ? 20.887 6.455 26.430 1.00 86.06 220 GLN A N 1
ATOM 1822 C CA . GLN A 1 220 ? 21.489 7.095 27.602 1.00 86.06 220 GLN A CA 1
ATOM 1823 C C . GLN A 1 220 ? 22.649 6.266 28.158 1.00 86.06 220 GLN A C 1
ATOM 1825 O O . GLN A 1 220 ? 23.729 6.815 28.375 1.00 86.06 220 GLN A O 1
ATOM 1830 N N . LEU A 1 221 ? 22.459 4.951 28.308 1.00 91.00 221 LEU A N 1
ATOM 1831 C CA . LEU A 1 221 ? 23.507 4.041 28.769 1.00 91.00 221 LEU A CA 1
ATOM 1832 C C . LEU A 1 221 ? 24.729 4.082 27.839 1.00 91.00 221 LEU A C 1
ATOM 1834 O O . LEU A 1 221 ? 25.860 4.205 28.305 1.00 91.00 221 LEU A O 1
ATOM 1838 N N . GLN A 1 222 ? 24.510 4.068 26.521 1.00 89.81 222 GLN A N 1
ATOM 1839 C CA . GLN A 1 222 ? 25.588 4.155 25.535 1.00 89.81 222 GLN A CA 1
ATOM 1840 C C . GLN A 1 222 ? 26.389 5.465 25.653 1.00 89.81 222 GLN A C 1
ATOM 1842 O O . GLN A 1 222 ? 27.620 5.441 25.616 1.00 89.81 222 GLN A O 1
ATOM 1847 N N . LEU A 1 223 ? 25.716 6.609 25.834 1.00 88.75 223 LEU A N 1
ATOM 1848 C CA . LEU A 1 223 ? 26.389 7.899 26.039 1.00 88.75 223 LEU A CA 1
ATOM 1849 C C . LEU A 1 223 ? 27.146 7.955 27.372 1.00 88.75 223 LEU A C 1
ATOM 1851 O O . LEU A 1 223 ? 28.230 8.537 27.438 1.00 88.75 223 LEU A O 1
ATOM 1855 N N . GLN A 1 224 ? 26.604 7.343 28.425 1.00 90.38 224 GLN A N 1
ATOM 1856 C CA . GLN A 1 224 ? 27.262 7.277 29.727 1.00 90.38 224 GLN A CA 1
ATOM 1857 C C . GLN A 1 224 ? 28.543 6.435 29.661 1.00 90.38 224 GLN A C 1
ATOM 1859 O O . GLN A 1 224 ? 29.578 6.864 30.172 1.00 90.38 224 GLN A O 1
ATOM 1864 N N . LEU A 1 225 ? 28.510 5.297 28.960 1.00 91.88 225 LEU A N 1
ATOM 1865 C CA . LEU A 1 225 ? 29.696 4.478 28.695 1.00 91.88 225 LEU A CA 1
ATOM 1866 C C . LEU A 1 225 ? 30.749 5.244 27.876 1.00 91.88 225 LEU A C 1
ATOM 1868 O O . LEU A 1 225 ? 31.935 5.192 28.199 1.00 91.88 225 LEU A O 1
ATOM 1872 N N . GLN A 1 226 ? 30.334 6.022 26.868 1.00 88.12 226 GLN A N 1
ATOM 1873 C CA . GLN A 1 226 ? 31.251 6.884 26.109 1.00 88.12 226 GLN A CA 1
ATOM 1874 C C . GLN A 1 226 ? 31.929 7.935 27.003 1.00 88.12 226 GLN A C 1
ATOM 1876 O O . GLN A 1 226 ? 33.146 8.106 26.924 1.00 88.12 226 GLN A O 1
ATOM 1881 N N . LEU A 1 227 ? 31.184 8.591 27.897 1.00 88.56 227 LEU A N 1
ATOM 1882 C CA . LEU A 1 227 ? 31.736 9.557 28.856 1.00 88.56 227 LEU A CA 1
ATOM 1883 C C . LEU A 1 227 ? 32.708 8.898 29.853 1.00 88.56 227 LEU A C 1
ATOM 1885 O O . LEU A 1 227 ? 33.779 9.444 30.128 1.00 88.56 227 LEU A O 1
ATOM 1889 N N . GLN A 1 228 ? 32.380 7.702 30.353 1.00 89.88 228 GLN A N 1
ATOM 1890 C CA . GLN A 1 228 ? 33.267 6.937 31.238 1.00 89.88 228 GLN A CA 1
ATOM 1891 C C . GLN A 1 228 ? 34.569 6.535 30.532 1.00 89.88 228 GLN A C 1
ATOM 1893 O O . GLN A 1 228 ? 35.651 6.661 31.102 1.00 89.88 228 GLN A O 1
ATOM 1898 N N . SER A 1 229 ? 34.493 6.125 29.262 1.00 88.25 229 SER A N 1
ATOM 1899 C CA . SER A 1 229 ? 35.685 5.764 28.487 1.00 88.25 229 SER A CA 1
ATOM 1900 C C . SER A 1 229 ? 36.634 6.950 28.255 1.00 88.25 229 SER A C 1
ATOM 1902 O O . SER A 1 229 ? 37.848 6.772 28.251 1.00 88.25 229 SER A O 1
ATOM 1904 N N . GLN A 1 230 ? 36.105 8.177 28.131 1.00 85.19 230 GLN A N 1
ATOM 1905 C CA . GLN A 1 230 ? 36.923 9.389 27.975 1.00 85.19 230 GLN A CA 1
ATOM 1906 C C . GLN A 1 230 ? 37.583 9.842 29.283 1.00 85.19 230 GLN A C 1
ATOM 1908 O O . GLN A 1 230 ? 38.634 10.481 29.250 1.00 85.19 230 GLN A O 1
ATOM 1913 N N . THR A 1 231 ? 36.987 9.510 30.430 1.00 79.94 231 THR A N 1
ATOM 1914 C CA . THR A 1 231 ? 37.491 9.896 31.759 1.00 79.94 231 THR A CA 1
ATOM 1915 C C . THR A 1 231 ? 38.519 8.913 32.321 1.00 79.94 231 THR A C 1
ATOM 1917 O O . THR A 1 231 ? 39.332 9.309 33.150 1.00 79.94 231 THR A O 1
ATOM 1920 N N . GLN A 1 232 ? 38.557 7.667 31.832 1.00 78.31 232 GLN A N 1
ATOM 1921 C CA . GLN A 1 232 ? 39.563 6.664 32.216 1.00 78.31 232 GLN A CA 1
ATOM 1922 C C . GLN A 1 232 ? 40.921 6.803 31.508 1.00 78.31 232 GLN A C 1
ATOM 1924 O O . GLN A 1 232 ? 41.795 5.952 31.686 1.00 78.31 232 GLN A O 1
ATOM 1929 N N . VAL A 1 233 ? 41.156 7.873 30.740 1.00 68.62 233 VAL A N 1
ATOM 1930 C CA . VAL A 1 233 ? 42.512 8.179 30.268 1.00 68.62 233 VAL A CA 1
ATOM 1931 C C . VAL A 1 233 ? 43.353 8.531 31.496 1.00 68.62 233 VAL A C 1
ATOM 1933 O O . VAL A 1 233 ? 43.246 9.630 32.040 1.00 68.62 233 VAL A O 1
ATOM 1936 N N . LEU A 1 234 ? 44.141 7.552 31.957 1.00 55.56 234 LEU A N 1
ATOM 1937 C CA . LEU A 1 234 ? 45.072 7.656 33.080 1.00 55.56 234 LEU A CA 1
ATOM 1938 C C . LEU A 1 234 ? 45.847 8.980 33.016 1.00 55.56 234 LEU A C 1
ATOM 1940 O O . LEU A 1 234 ? 46.163 9.432 31.911 1.00 55.56 234 LEU A O 1
ATOM 1944 N N . PRO A 1 235 ? 46.186 9.591 34.167 1.00 59.53 235 PRO A N 1
ATOM 1945 C CA . PRO A 1 235 ? 46.980 10.811 34.219 1.00 59.53 235 PRO A CA 1
ATOM 1946 C C . PRO A 1 235 ? 48.352 10.548 33.591 1.00 59.53 235 PRO A C 1
ATOM 1948 O O . PRO A 1 235 ? 49.305 10.136 34.249 1.00 59.53 235 PRO A O 1
ATOM 1951 N N . HIS A 1 236 ? 48.444 10.750 32.280 1.00 59.94 236 HIS A N 1
ATOM 1952 C CA . HIS A 1 236 ? 49.690 10.650 31.557 1.00 59.94 236 HIS A CA 1
ATOM 1953 C C . HIS A 1 236 ? 50.533 11.838 32.004 1.00 59.94 236 HIS A C 1
ATOM 1955 O O . HIS A 1 236 ? 50.104 12.989 31.886 1.00 59.94 236 HIS A O 1
ATOM 1961 N N . VAL A 1 237 ? 51.705 11.540 32.569 1.00 70.12 237 VAL A N 1
ATOM 1962 C CA . VAL A 1 237 ? 52.687 12.533 33.014 1.00 70.12 237 VAL A CA 1
ATOM 1963 C C . VAL A 1 237 ? 52.814 13.616 31.935 1.00 70.12 237 VAL A C 1
ATOM 1965 O O . VAL A 1 237 ? 53.099 13.276 30.782 1.00 70.12 237 VAL A O 1
ATOM 1968 N N . PRO A 1 238 ? 52.539 14.893 32.259 1.00 54.72 238 PRO A N 1
ATOM 1969 C CA . PRO A 1 238 ? 52.453 15.947 31.262 1.00 54.72 238 PRO A CA 1
ATOM 1970 C C . PRO A 1 238 ? 53.811 16.124 30.583 1.00 54.72 238 PRO A C 1
ATOM 1972 O O . PRO A 1 238 ? 54.758 16.635 31.175 1.00 54.72 238 PRO A O 1
ATOM 1975 N N . SER A 1 239 ? 53.899 15.705 29.319 1.00 66.75 239 SER A N 1
ATOM 1976 C CA . SER A 1 239 ? 55.023 16.070 28.462 1.00 66.75 239 SER A CA 1
ATOM 1977 C C . SER A 1 239 ? 54.913 17.571 28.143 1.00 66.75 239 SER A C 1
ATOM 1979 O O . SER A 1 239 ? 53.874 17.988 27.615 1.00 66.75 239 SER A O 1
ATOM 1981 N N . PRO A 1 240 ? 55.935 18.404 28.431 1.00 65.81 240 PRO A N 1
ATOM 1982 C CA . PRO A 1 240 ? 55.850 19.870 28.355 1.00 65.81 240 PRO A CA 1
ATOM 1983 C C . PRO A 1 240 ? 55.571 20.471 26.966 1.00 65.81 240 PRO A C 1
ATOM 1985 O O . PRO A 1 240 ? 55.531 21.695 26.832 1.00 65.81 240 PRO A O 1
ATOM 1988 N N . HIS A 1 241 ? 55.411 19.667 25.911 1.00 61.47 241 HIS A N 1
ATOM 1989 C CA . HIS A 1 241 ? 55.374 20.151 24.524 1.00 61.47 241 HIS A CA 1
ATOM 1990 C C . HIS A 1 241 ? 54.125 19.766 23.714 1.00 61.47 241 HIS A C 1
ATOM 1992 O O . HIS A 1 241 ? 54.079 20.020 22.512 1.00 61.47 241 HIS A O 1
ATOM 1998 N N . SER A 1 242 ? 53.065 19.227 24.328 1.00 58.38 242 SER A N 1
ATOM 1999 C CA . SER A 1 242 ? 51.875 18.816 23.564 1.00 58.38 242 SER A CA 1
ATOM 2000 C C . SER A 1 242 ? 50.778 19.892 23.503 1.00 58.38 242 SER A C 1
ATOM 2002 O O . SER A 1 242 ? 50.016 20.101 24.446 1.00 58.38 242 SER A O 1
ATOM 2004 N N . ARG A 1 243 ? 50.639 20.551 22.342 1.00 60.66 243 ARG A N 1
ATOM 2005 C CA . ARG A 1 243 ? 49.541 21.494 22.017 1.00 60.66 243 ARG A CA 1
ATOM 2006 C C . ARG A 1 243 ? 48.172 20.818 21.776 1.00 60.66 243 ARG A C 1
ATOM 2008 O O . ARG A 1 243 ? 47.213 21.508 21.436 1.00 60.66 243 ARG A O 1
ATOM 2015 N N . HIS A 1 244 ? 48.028 19.506 21.983 1.00 58.53 244 HIS A N 1
ATOM 2016 C CA . HIS A 1 244 ? 46.813 18.753 21.622 1.00 58.53 244 HIS A CA 1
ATOM 2017 C C . HIS A 1 244 ? 45.653 18.803 22.640 1.00 58.53 244 HIS A C 1
ATOM 2019 O O . HIS A 1 244 ? 44.582 18.255 22.387 1.00 58.53 244 HIS A O 1
ATOM 2025 N N . HIS A 1 245 ? 45.786 19.508 23.767 1.00 58.59 245 HIS A N 1
ATOM 2026 C CA . HIS A 1 245 ? 44.772 19.481 24.834 1.00 58.59 245 HIS A CA 1
ATOM 2027 C C . HIS A 1 245 ? 43.441 20.205 24.541 1.00 58.59 245 HIS A C 1
ATOM 2029 O O . HIS A 1 245 ? 42.467 19.999 25.267 1.00 58.59 245 HIS A O 1
ATOM 2035 N N . LYS A 1 246 ? 43.344 21.035 23.491 1.00 64.50 246 LYS A N 1
ATOM 2036 C CA . LYS A 1 246 ? 42.101 21.780 23.198 1.00 64.50 246 LYS A CA 1
ATOM 2037 C C . LYS A 1 246 ? 40.991 20.926 22.569 1.00 64.50 246 LYS A C 1
ATOM 2039 O O . LYS A 1 246 ? 39.824 21.241 22.784 1.00 64.50 246 LYS A O 1
ATOM 2044 N N . HIS A 1 247 ? 41.319 19.844 21.859 1.00 65.62 247 HIS A N 1
ATOM 2045 C CA . HIS A 1 247 ? 40.305 19.035 21.167 1.00 65.62 247 HIS A CA 1
ATOM 2046 C C . HIS A 1 247 ? 39.455 18.177 22.119 1.00 65.62 247 HIS A C 1
ATOM 2048 O O . HIS A 1 247 ? 38.253 18.037 21.899 1.00 65.62 247 HIS A O 1
ATOM 2054 N N . ASN A 1 248 ? 40.033 17.671 23.215 1.00 66.38 248 ASN A N 1
ATOM 2055 C CA . ASN A 1 248 ? 39.332 16.720 24.086 1.00 66.38 248 ASN A CA 1
ATOM 2056 C C . ASN A 1 248 ? 38.199 17.381 24.902 1.00 66.38 248 ASN A C 1
ATOM 2058 O O . ASN A 1 248 ? 37.089 16.863 24.982 1.00 66.38 248 ASN A O 1
ATOM 2062 N N . LYS A 1 249 ? 38.421 18.613 25.391 1.00 76.50 249 LYS A N 1
ATOM 2063 C CA . LYS A 1 249 ? 37.407 19.381 26.146 1.00 76.50 249 LYS A CA 1
ATOM 2064 C C . LYS A 1 249 ? 36.174 19.765 25.318 1.00 76.50 249 LYS A C 1
ATOM 2066 O O . LYS A 1 249 ? 35.136 20.091 25.891 1.00 76.50 249 LYS A O 1
ATOM 2071 N N . SER A 1 250 ? 36.282 19.789 23.987 1.00 80.75 250 SER A N 1
ATOM 2072 C CA . SER A 1 250 ? 35.142 20.080 23.108 1.00 80.75 250 SER A CA 1
ATOM 2073 C C . SER A 1 250 ? 34.220 18.866 22.963 1.00 80.75 250 SER A C 1
ATOM 2075 O O . SER A 1 250 ? 33.002 19.023 23.013 1.00 80.75 250 SER A O 1
ATOM 2077 N N . SER A 1 251 ? 34.799 17.665 22.852 1.00 83.50 251 SER A N 1
ATOM 2078 C CA . SER A 1 251 ? 34.068 16.395 22.720 1.00 83.50 251 SER A CA 1
ATOM 2079 C C . SER A 1 251 ? 33.232 16.081 23.968 1.00 83.50 251 SER A C 1
ATOM 2081 O O . SER A 1 251 ? 32.031 15.822 23.878 1.00 83.50 251 SER A O 1
ATOM 2083 N N . GLU A 1 252 ? 33.828 16.223 25.154 1.00 85.69 252 GLU A N 1
ATOM 2084 C CA . GLU A 1 252 ? 33.158 15.965 26.436 1.00 85.69 252 GLU A CA 1
ATOM 2085 C C . GLU A 1 252 ? 31.949 16.895 26.664 1.00 85.69 252 GLU A C 1
ATOM 2087 O O . GLU A 1 252 ? 30.870 16.464 27.088 1.00 85.69 252 GLU A O 1
ATOM 2092 N N . LYS A 1 253 ? 32.091 18.184 26.315 1.00 89.19 253 LYS A N 1
ATOM 2093 C CA . LYS A 1 253 ? 30.992 19.161 26.387 1.00 89.19 253 LYS A CA 1
ATOM 2094 C C . LYS A 1 253 ? 29.847 18.807 25.440 1.00 89.19 253 LYS A C 1
ATOM 2096 O O . LYS A 1 253 ? 28.684 19.003 25.799 1.00 89.19 253 LYS A O 1
ATOM 2101 N N . GLU A 1 254 ? 30.153 18.294 24.251 1.00 90.31 254 GLU A N 1
ATOM 2102 C CA . GLU A 1 254 ? 29.139 17.875 23.284 1.00 90.31 254 GLU A CA 1
ATOM 2103 C C . GLU A 1 254 ? 28.369 16.638 23.770 1.00 90.31 254 GLU A C 1
ATOM 2105 O O . GLU A 1 254 ? 27.136 16.633 23.732 1.00 90.31 254 GLU A O 1
ATOM 2110 N N . LEU A 1 255 ? 29.067 15.629 24.302 1.00 84.94 255 LEU A N 1
ATOM 2111 C CA . LEU A 1 255 ? 28.441 14.439 24.889 1.00 84.94 255 LEU A CA 1
ATOM 2112 C C . LEU A 1 255 ? 27.564 14.789 26.095 1.00 84.94 255 LEU A C 1
ATOM 2114 O O . LEU A 1 255 ? 26.414 14.357 26.168 1.00 84.94 255 LEU A O 1
ATOM 2118 N N . THR A 1 256 ? 28.049 15.656 26.984 1.00 88.25 256 THR A N 1
ATOM 2119 C CA . THR A 1 256 ? 27.270 16.148 28.133 1.00 88.25 256 THR A CA 1
ATOM 2120 C C . THR A 1 256 ? 26.005 16.884 27.681 1.00 88.25 256 THR A C 1
ATOM 2122 O O . THR A 1 256 ? 24.931 16.726 28.265 1.00 88.25 256 THR A O 1
ATOM 2125 N N . LYS A 1 257 ? 26.096 17.684 26.609 1.00 93.94 257 LYS A N 1
ATOM 2126 C CA . LYS A 1 257 ? 24.939 18.373 26.021 1.00 93.94 257 LYS A CA 1
ATOM 2127 C C . LYS A 1 257 ? 23.932 17.382 25.423 1.00 93.94 257 LYS A C 1
ATOM 2129 O O . LYS A 1 257 ? 22.730 17.585 25.594 1.00 93.94 257 LYS A O 1
ATOM 2134 N N . LYS A 1 258 ? 24.400 16.321 24.753 1.00 90.31 258 LYS A N 1
ATOM 2135 C CA . LYS A 1 258 ? 23.548 15.241 24.220 1.00 90.31 258 LYS A CA 1
ATOM 2136 C C . LYS A 1 258 ? 22.820 14.498 25.343 1.00 90.31 258 LYS A C 1
ATOM 2138 O O . LYS A 1 258 ? 21.609 14.326 25.240 1.00 90.31 258 LYS A O 1
ATOM 2143 N N . LEU A 1 259 ? 23.514 14.155 26.430 1.00 88.75 259 LEU A N 1
ATOM 2144 C CA . LEU A 1 259 ? 22.923 13.481 27.593 1.00 88.75 259 LEU A CA 1
ATOM 2145 C C . LEU A 1 259 ? 21.777 14.308 28.202 1.00 88.75 259 LEU A C 1
ATOM 2147 O O . LEU A 1 259 ? 20.651 13.828 28.296 1.00 88.75 259 LEU A O 1
ATOM 2151 N N . LYS A 1 260 ? 22.019 15.598 28.481 1.00 93.25 260 LYS A N 1
ATOM 2152 C CA . LYS A 1 260 ? 20.992 16.512 29.019 1.00 93.25 260 LYS A CA 1
ATOM 2153 C C . LYS A 1 260 ? 19.776 16.671 28.105 1.00 93.25 260 LYS A C 1
ATOM 2155 O O . LYS A 1 260 ? 18.683 16.960 28.586 1.00 93.25 260 LYS A O 1
ATOM 2160 N N . ARG A 1 261 ? 19.950 16.544 26.784 1.00 92.50 261 ARG A N 1
ATOM 2161 C CA . ARG A 1 261 ? 18.832 16.579 25.831 1.00 92.50 261 ARG A CA 1
ATOM 2162 C C . ARG A 1 261 ? 17.957 15.331 25.970 1.00 92.50 261 ARG A C 1
ATOM 2164 O O . ARG A 1 261 ? 16.745 15.486 26.050 1.00 92.50 261 ARG A O 1
ATOM 2171 N N . LEU A 1 262 ? 18.559 14.143 26.064 1.00 85.62 262 LEU A N 1
ATOM 2172 C CA . LEU A 1 262 ? 17.815 12.890 26.251 1.00 85.62 262 LEU A CA 1
ATOM 2173 C C . LEU A 1 262 ? 17.115 12.823 27.613 1.00 85.62 262 LEU A C 1
ATOM 2175 O O . LEU A 1 262 ? 16.009 12.310 27.701 1.00 85.62 262 LEU A O 1
ATOM 2179 N N . GLU A 1 263 ? 17.721 13.356 28.676 1.00 91.25 263 GLU A N 1
ATOM 2180 C CA . GLU A 1 263 ? 17.075 13.437 29.997 1.00 91.25 263 GLU A CA 1
ATOM 2181 C C . GLU A 1 263 ? 15.807 14.304 29.971 1.00 91.25 263 GLU A C 1
ATOM 2183 O O . GLU A 1 263 ? 14.815 13.987 30.626 1.00 91.25 263 GLU A O 1
ATOM 2188 N N . ARG A 1 264 ? 15.822 15.410 29.214 1.00 93.19 264 ARG A N 1
ATOM 2189 C CA . ARG A 1 264 ? 14.634 16.261 29.035 1.00 93.19 264 ARG A CA 1
ATOM 2190 C C . ARG A 1 264 ? 13.543 15.535 28.256 1.00 93.19 264 ARG A C 1
ATOM 2192 O O . ARG A 1 264 ? 12.394 15.583 28.672 1.00 93.19 264 ARG A O 1
ATOM 2199 N N . GLU A 1 265 ? 13.921 14.846 27.183 1.00 90.50 265 GLU A N 1
ATOM 2200 C CA . GLU A 1 265 ? 13.013 14.032 26.368 1.00 90.50 265 GLU A CA 1
ATOM 2201 C C . GLU A 1 265 ? 12.359 12.912 27.195 1.00 90.50 265 GLU A C 1
ATOM 2203 O O . GLU A 1 265 ? 11.152 12.698 27.109 1.00 90.50 265 GLU A O 1
ATOM 2208 N N . GLN A 1 266 ? 13.119 12.262 28.083 1.00 88.31 266 GLN A N 1
ATOM 2209 C CA . GLN A 1 266 ? 12.583 11.245 28.989 1.00 88.31 266 GLN A CA 1
ATOM 2210 C C . GLN A 1 266 ? 11.565 11.826 29.976 1.00 88.31 266 GLN A C 1
ATOM 2212 O O . GLN A 1 266 ? 10.482 11.268 30.141 1.00 88.31 266 GLN A O 1
ATOM 2217 N N . LYS A 1 267 ? 11.889 12.965 30.603 1.00 92.75 267 LYS A N 1
ATOM 2218 C CA . LYS A 1 267 ? 10.976 13.650 31.534 1.00 92.75 267 LYS A CA 1
ATOM 2219 C C . LYS A 1 267 ? 9.691 14.111 30.853 1.00 92.75 267 LYS A C 1
ATOM 2221 O O . LYS A 1 267 ? 8.631 14.093 31.468 1.00 92.75 267 LYS A O 1
ATOM 2226 N N . GLU A 1 268 ? 9.781 14.545 29.601 1.00 92.44 268 GLU A N 1
ATOM 2227 C CA . GLU A 1 268 ? 8.614 14.931 28.811 1.00 92.44 268 GLU A CA 1
ATOM 2228 C C . GLU A 1 268 ? 7.713 13.724 28.513 1.00 92.44 268 GLU A C 1
ATOM 2230 O O . GLU A 1 268 ? 6.500 13.809 28.701 1.00 92.44 268 GLU A O 1
ATOM 2235 N N . LEU A 1 269 ? 8.295 12.574 28.151 1.00 83.50 269 LEU A N 1
ATOM 2236 C CA . LEU A 1 269 ? 7.551 11.320 27.980 1.00 83.50 269 LEU A CA 1
ATOM 2237 C C . LEU A 1 269 ? 6.860 10.869 29.276 1.00 83.50 269 LEU A C 1
ATOM 2239 O O . LEU A 1 269 ? 5.686 10.505 29.245 1.00 83.50 269 LEU A O 1
ATOM 2243 N N . GLU A 1 270 ? 7.550 10.929 30.418 1.00 89.00 270 GLU A N 1
ATOM 2244 C CA . GLU A 1 270 ? 6.970 10.600 31.730 1.00 89.00 270 GLU A CA 1
ATOM 2245 C C . GLU A 1 270 ? 5.816 11.539 32.094 1.00 89.00 270 GLU A C 1
ATOM 2247 O O . GLU A 1 270 ? 4.727 11.076 32.432 1.00 89.00 270 GLU A O 1
ATOM 2252 N N . ARG A 1 271 ? 5.993 12.853 31.909 1.00 92.12 271 ARG A N 1
ATOM 2253 C CA . ARG A 1 271 ? 4.926 13.836 32.136 1.00 92.12 271 ARG A CA 1
ATOM 2254 C C . ARG A 1 271 ? 3.702 13.564 31.259 1.00 92.12 271 ARG A C 1
ATOM 2256 O O . ARG A 1 271 ? 2.573 13.665 31.734 1.00 92.12 271 ARG A O 1
ATOM 2263 N N . ASN A 1 272 ? 3.908 13.200 29.994 1.00 84.88 272 ASN A N 1
ATOM 2264 C CA . ASN A 1 272 ? 2.819 12.855 29.081 1.00 84.88 272 ASN A CA 1
ATOM 2265 C C . ASN A 1 272 ? 2.097 11.565 29.505 1.00 84.88 272 ASN A C 1
ATOM 2267 O O . ASN A 1 272 ? 0.878 11.467 29.349 1.00 84.88 272 ASN A O 1
ATOM 2271 N N . LYS A 1 273 ? 2.817 10.591 30.079 1.00 85.75 273 LYS A N 1
ATOM 2272 C CA . LYS A 1 273 ? 2.223 9.376 30.657 1.00 85.75 273 LYS A CA 1
ATOM 2273 C C . LYS A 1 273 ? 1.345 9.703 31.869 1.00 85.75 273 LYS A C 1
ATOM 2275 O O . LYS A 1 273 ? 0.219 9.207 31.935 1.00 85.75 273 LYS A O 1
ATOM 2280 N N . ASP A 1 274 ? 1.809 10.569 32.766 1.00 87.62 274 ASP A N 1
ATOM 2281 C CA . ASP A 1 274 ? 1.060 10.973 33.963 1.00 87.62 274 ASP A CA 1
ATOM 2282 C C . ASP A 1 274 ? -0.207 11.758 33.606 1.00 87.62 274 ASP A C 1
ATOM 2284 O O . ASP A 1 274 ? -1.282 11.468 34.131 1.00 87.62 274 ASP A O 1
ATOM 2288 N N . LEU A 1 275 ? -0.118 12.690 32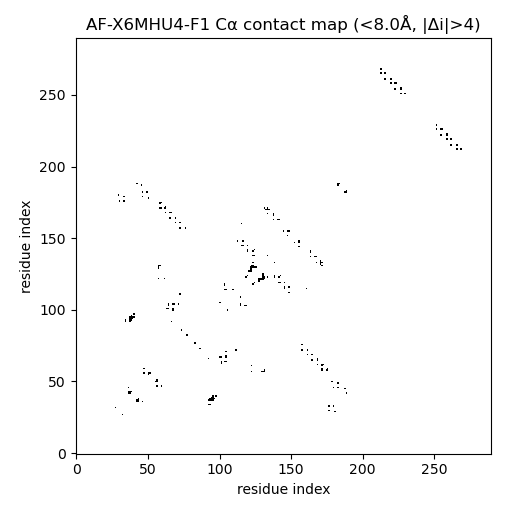.649 1.00 88.06 275 LEU A N 1
ATOM 2289 C CA . LEU A 1 275 ? -1.282 13.424 32.136 1.00 88.06 275 LEU A CA 1
ATOM 2290 C C . LEU A 1 275 ? -2.331 12.470 31.542 1.00 88.06 275 LEU A C 1
ATOM 2292 O O . LEU A 1 275 ? -3.525 12.605 31.820 1.00 88.06 275 LEU A O 1
ATOM 2296 N N . LYS A 1 276 ? -1.894 11.448 30.791 1.00 82.62 276 LYS A N 1
ATOM 2297 C CA . LYS A 1 276 ? -2.794 10.404 30.277 1.00 82.62 276 LYS A CA 1
ATOM 2298 C C . LYS A 1 276 ? -3.434 9.591 31.407 1.00 82.62 276 LYS A C 1
ATOM 2300 O O . LYS A 1 276 ? -4.626 9.306 31.328 1.00 82.62 276 LYS A O 1
ATOM 2305 N N . GLN A 1 277 ? -2.701 9.236 32.463 1.00 83.75 277 GLN A N 1
ATOM 2306 C CA . GLN A 1 277 ? -3.267 8.502 33.605 1.00 83.75 277 GLN A CA 1
ATOM 2307 C C . GLN A 1 277 ? -4.260 9.345 34.420 1.00 83.75 277 GLN A C 1
ATOM 2309 O O . GLN A 1 277 ? -5.337 8.851 34.750 1.00 83.75 277 GLN A O 1
ATOM 2314 N N . GLN A 1 278 ? -3.958 10.621 34.673 1.00 85.38 278 GLN A N 1
ATOM 2315 C CA . GLN A 1 278 ? -4.871 11.544 35.359 1.00 85.38 278 GLN A CA 1
ATOM 2316 C C . GLN A 1 278 ? -6.174 11.738 34.572 1.00 85.38 278 GLN A C 1
ATOM 2318 O O . GLN A 1 278 ? -7.258 11.693 35.153 1.00 85.38 278 GLN A O 1
ATOM 2323 N N . SER A 1 279 ? -6.087 11.839 33.239 1.00 82.19 279 SER A N 1
ATOM 2324 C CA . SER A 1 279 ? -7.275 11.918 32.377 1.00 82.19 279 SER A CA 1
ATOM 2325 C C . SER A 1 279 ? -8.163 10.666 32.437 1.00 82.19 279 SER A C 1
ATOM 2327 O O . SER A 1 279 ? -9.365 10.765 32.209 1.00 82.19 279 SER A O 1
ATOM 2329 N N . LYS A 1 280 ? -7.602 9.489 32.768 1.00 79.12 280 LYS A N 1
ATOM 2330 C CA . LYS A 1 280 ? -8.374 8.249 32.960 1.00 79.12 280 LYS A CA 1
ATOM 2331 C C . LYS A 1 280 ? -9.074 8.214 34.319 1.00 79.12 280 LYS A C 1
ATOM 2333 O O . LYS A 1 280 ? -10.206 7.752 34.389 1.00 79.12 280 LYS A O 1
ATOM 2338 N N . PHE A 1 281 ? -8.434 8.710 35.380 1.00 80.62 281 PHE A N 1
ATOM 2339 C CA . PHE A 1 281 ? -8.997 8.681 36.737 1.00 80.62 281 PHE A CA 1
ATOM 2340 C C . PHE A 1 281 ? -10.222 9.594 36.878 1.00 80.62 281 PHE A C 1
ATOM 2342 O O . PHE A 1 281 ? -11.229 9.196 37.465 1.00 80.62 281 PHE A O 1
ATOM 2349 N N . ASN A 1 282 ? -10.173 10.769 36.244 1.00 77.12 282 ASN A N 1
ATOM 2350 C CA . ASN A 1 282 ? -11.274 11.736 36.245 1.00 77.12 282 ASN A CA 1
ATOM 2351 C C . ASN A 1 282 ? -12.489 11.295 35.401 1.00 77.12 282 ASN A C 1
ATOM 2353 O O . ASN A 1 282 ? -13.522 11.949 35.455 1.00 77.12 282 ASN A O 1
ATOM 2357 N N . LYS A 1 283 ? -12.394 10.192 34.639 1.00 65.00 283 LYS A N 1
ATOM 2358 C CA . LYS A 1 283 ? -13.479 9.650 33.794 1.00 65.00 283 LYS A CA 1
ATOM 2359 C C . LYS A 1 283 ? -14.287 8.524 34.457 1.00 65.00 283 LYS A C 1
ATOM 2361 O O . LYS A 1 283 ? -15.097 7.889 33.785 1.00 65.00 283 LYS A O 1
ATOM 2366 N N . SER A 1 284 ? -14.077 8.247 35.745 1.00 61.56 284 SER A N 1
ATOM 2367 C CA . SER A 1 284 ? -14.878 7.245 36.463 1.00 61.56 284 SER A CA 1
ATOM 2368 C C . SER A 1 284 ? -16.325 7.749 36.582 1.00 61.56 284 SER A C 1
ATOM 2370 O O . SER A 1 284 ? -16.520 8.826 37.146 1.00 61.56 284 SER A O 1
ATOM 2372 N N . PRO A 1 285 ? -17.335 7.033 36.049 1.00 60.50 285 PRO A N 1
ATOM 2373 C CA . PRO A 1 285 ? -18.713 7.503 36.087 1.00 60.50 285 PRO A CA 1
ATOM 2374 C C . PRO A 1 285 ? -19.153 7.645 37.541 1.00 60.50 285 PRO A C 1
ATOM 2376 O O . PRO A 1 285 ? -18.997 6.704 38.325 1.00 60.50 285 PRO A O 1
ATOM 2379 N N . SER A 1 286 ? -19.695 8.811 37.907 1.00 63.03 286 SER A N 1
ATOM 2380 C CA . SER A 1 286 ? -20.436 8.916 39.157 1.00 63.03 286 SER A CA 1
ATOM 2381 C C . SER A 1 286 ? -21.579 7.911 39.062 1.00 63.03 286 SER A C 1
ATOM 2383 O O . SER A 1 286 ? -22.418 7.972 38.163 1.00 63.03 286 SER A O 1
ATOM 2385 N N . LEU A 1 287 ? -21.552 6.906 39.936 1.00 56.69 287 LEU A N 1
ATOM 2386 C CA . LEU A 1 287 ? -22.690 6.027 40.148 1.00 56.69 287 LEU A CA 1
ATOM 2387 C C . LEU A 1 287 ? -23.825 6.928 40.629 1.00 56.69 287 LEU A C 1
ATOM 2389 O O . LEU A 1 287 ? -23.843 7.338 41.789 1.00 56.69 287 LEU A O 1
ATOM 2393 N N . GLY A 1 288 ? -24.702 7.302 39.697 1.00 64.94 288 GLY A N 1
ATOM 2394 C CA . GLY A 1 288 ? -25.970 7.931 40.010 1.00 64.94 288 GLY A CA 1
ATOM 2395 C C . GLY A 1 288 ? -26.704 7.005 40.965 1.00 64.94 288 GLY A C 1
ATOM 2396 O O . GLY A 1 288 ? -26.988 5.857 40.632 1.00 64.94 288 GLY A O 1
ATOM 2397 N N . THR A 1 289 ? -26.901 7.478 42.185 1.00 59.12 289 THR A N 1
ATOM 2398 C CA . THR A 1 289 ? -27.793 6.857 43.152 1.00 59.12 289 THR A CA 1
ATOM 2399 C C . THR A 1 289 ? -29.220 7.106 42.678 1.00 59.12 289 THR A C 1
ATOM 2401 O O . THR A 1 289 ? -29.674 8.250 42.751 1.00 59.12 289 THR A O 1
ATOM 2404 N N . ASP A 1 290 ? -29.868 6.061 42.164 1.00 58.09 290 ASP A N 1
ATOM 2405 C CA . ASP A 1 290 ? -31.334 5.952 42.124 1.00 58.09 290 ASP A CA 1
ATOM 2406 C C . ASP A 1 290 ? -31.907 5.846 43.550 1.00 58.09 290 ASP A C 1
ATOM 2408 O O . ASP A 1 290 ? -31.256 5.196 44.408 1.00 58.09 290 ASP A O 1
#

Sequence (290 aa):
NSNKNDDKNKKKSNDKDESEEERDNETISGVDKFNFVLQSQEDFEVFMSHLQREFSMENALALIEMCQMEDLIIKEMMDASDERIQFSKKYNFQFYKDIPKSSLVWDETCDIWDKMDALYRKYVMIGSSFELNLSHKTRTQWQEFVHDIEARNPGINLKRALDLIERVLTGIRGLLFDSFSRFDGTVAFNVDNYTGLQRQMSTSQADEHEVKQHQLRQRQLQLQLQLQSQTQVLPHVPSPHSRHHKHNKSSEKELTKKLKRLEREQKELERNKDLKQQSKFNKSPSLGTD

pLDDT: mean 83.44, std 15.57, range [45.72, 98.62]

Radius of gyration: 30.31 Å; Cα contacts (8 Å, |Δi|>4): 140; chains: 1; bounding box: 87×90×70 Å

Foldseek 3Di:
DDDDDDDDDDDDDDPPDDDPPPPPPVPPDLLNVLLVLQADPVSVVLLCVLCVVVVNNLLVVLLVLLVLLLVVLLVVVCVVDVPNDPPDPPSVRDHHPPPDDDCLNPVPVDDSLSSLVVSCQQAQDPPHPSDDPADPVLSVLSVVLNVCSVVVPPPDDSVSSNVSSVRSSVRSVVVSSVSSVVVCPDPSVDCVVVVVVVVVVVVVVVVVLVVVLVVLVVVLVVLVVVLVVLVPPPPDPDDPDDPPPPPSVVVNVVSVVVNVVSVVVNVVSVVVVVVVVVVVVVPDDDPPDD

InterPro domains:
  IPR036305 RGS domain superfamily [SSF48097] (34-183)
  IPR044926 RGS, subdomain 2 [G3DSA:1.10.167.10] (1-190)

Mean predicted aligned error: 11.75 Å